Protein AF-A0A7Y8SSQ6-F1 (afdb_monomer)

Radius of gyration: 22.51 Å; Cα contacts (8 Å, |Δi|>4): 455; chains: 1; bounding box: 57×56×64 Å

Secondary structure (DSSP, 8-state):
---EEEE--GGGIIIIIHHHHHHHHHTT--EE-S-SSSSSS-----HHHHHHHT-B-PPTTS-HHHHHHHHHHH-SEEEEEE-GGGGGSHHHHHHHHHHHHHTT-EEEEE-SS--HHHHTT--BTTB-GGGG-PPBP-HHHHHHHHHHHHHH---GGGS-HHHHHHHHHHHHHHHHHHHHHHSPPPPPHHHHHHHHHHHHTSPP-PPPPGGGS-HHHHHHHHHHH-SHHHHHHHHHHHHHHHHHH-TTT--GGGG---TTTSPPTTSS-HHHHHHHHHHHHHTT-HHHHHHHHHSHHHHHHHHHHHHHHHHHHHHHHHHHHHHT-

pLDDT: mean 82.48, std 13.05, range [43.66, 98.44]

Structure (mmCIF, N/CA/C/O backbone):
data_AF-A0A7Y8SSQ6-F1
#
_entry.id   AF-A0A7Y8SSQ6-F1
#
loop_
_atom_site.group_PDB
_atom_site.id
_atom_site.type_symbol
_atom_site.label_atom_id
_atom_site.label_alt_id
_atom_site.label_comp_id
_atom_site.label_asym_id
_atom_site.label_entity_id
_atom_site.label_seq_id
_atom_site.pdbx_PDB_ins_code
_atom_site.Cartn_x
_atom_site.Cartn_y
_atom_si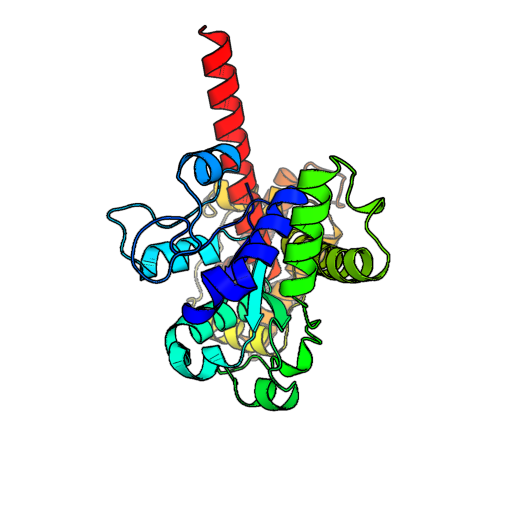te.Cartn_z
_atom_site.occupancy
_atom_site.B_iso_or_equiv
_atom_site.auth_seq_id
_atom_site.auth_comp_id
_atom_site.auth_asym_id
_atom_site.auth_atom_id
_atom_site.pdbx_PDB_model_num
ATOM 1 N N . MET A 1 1 ? 3.205 12.255 2.271 1.00 59.00 1 MET A N 1
ATOM 2 C CA . MET A 1 1 ? 3.332 11.129 3.229 1.00 59.00 1 MET A CA 1
ATOM 3 C C . MET A 1 1 ? 2.632 9.913 2.639 1.00 59.00 1 MET A C 1
ATOM 5 O O . MET A 1 1 ? 1.728 10.094 1.838 1.00 59.00 1 MET A O 1
ATOM 9 N N . SER A 1 2 ? 3.071 8.696 2.965 1.00 81.56 2 SER A N 1
ATOM 10 C CA . SER A 1 2 ? 2.429 7.458 2.494 1.00 81.56 2 SER A CA 1
ATOM 11 C C . SER A 1 2 ? 1.336 7.041 3.480 1.00 81.56 2 SER A C 1
ATOM 13 O O . SER A 1 2 ? 1.632 6.929 4.663 1.00 81.56 2 SER A O 1
ATOM 15 N N . PHE A 1 3 ? 0.125 6.754 3.002 1.00 93.06 3 PHE A N 1
ATOM 16 C CA . PHE A 1 3 ? -1.012 6.305 3.822 1.00 93.06 3 PHE A CA 1
ATOM 17 C C . PHE A 1 3 ? -1.419 4.849 3.521 1.00 93.06 3 PHE A C 1
ATOM 19 O O . PHE A 1 3 ? -0.964 4.253 2.534 1.00 93.06 3 PHE A O 1
ATOM 26 N N . ILE A 1 4 ? -2.238 4.248 4.397 1.00 96.12 4 ILE A N 1
ATOM 27 C CA . ILE A 1 4 ? -2.996 3.010 4.129 1.00 96.12 4 ILE A CA 1
ATOM 28 C C . ILE A 1 4 ? -4.358 3.398 3.556 1.00 96.12 4 ILE A C 1
ATOM 30 O O . ILE A 1 4 ? -5.143 4.064 4.224 1.00 96.12 4 ILE A O 1
ATOM 34 N N . PHE A 1 5 ? -4.661 2.963 2.336 1.00 96.62 5 PHE A N 1
ATOM 35 C CA . PHE A 1 5 ? -6.025 3.035 1.810 1.00 96.62 5 PHE A CA 1
ATOM 36 C C . PHE A 1 5 ? -6.828 1.860 2.365 1.00 96.62 5 PHE A C 1
ATOM 38 O O . PHE A 1 5 ? -6.439 0.712 2.148 1.00 96.62 5 PHE A O 1
ATOM 45 N N . VAL A 1 6 ? -7.931 2.114 3.067 1.00 96.94 6 VAL A N 1
ATOM 46 C CA . VAL A 1 6 ? -8.775 1.040 3.615 1.00 96.94 6 VAL A CA 1
ATOM 47 C C . VAL A 1 6 ? -9.935 0.779 2.657 1.00 96.94 6 VAL A C 1
ATOM 49 O O . VAL A 1 6 ? -10.835 1.604 2.529 1.00 96.94 6 VAL A O 1
ATOM 52 N N . SER A 1 7 ? -9.902 -0.368 1.977 1.00 95.25 7 SER A N 1
ATOM 53 C CA . SER A 1 7 ? -10.925 -0.811 1.021 1.00 95.25 7 SER A CA 1
ATOM 54 C C . SER A 1 7 ? -11.873 -1.802 1.695 1.00 95.25 7 SER A C 1
ATOM 56 O O . SER A 1 7 ? -11.425 -2.784 2.289 1.00 95.25 7 SER A O 1
ATOM 58 N N . HIS A 1 8 ? -13.181 -1.551 1.642 1.00 94.62 8 HIS A N 1
ATOM 59 C CA . HIS A 1 8 ? -14.196 -2.321 2.370 1.00 94.62 8 HIS A CA 1
ATOM 60 C C . HIS A 1 8 ? -15.590 -2.157 1.719 1.00 94.62 8 HIS A C 1
ATOM 62 O O . HIS A 1 8 ? -15.793 -1.231 0.935 1.00 94.62 8 HIS A O 1
ATOM 68 N N . ALA A 1 9 ? -16.575 -2.993 2.079 1.00 93.38 9 ALA A N 1
ATOM 69 C CA . ALA A 1 9 ? -17.979 -2.764 1.698 1.00 93.38 9 ALA A CA 1
ATOM 70 C C . ALA A 1 9 ? -18.601 -1.611 2.501 1.00 93.38 9 ALA A C 1
ATOM 72 O O . ALA A 1 9 ? -18.285 -1.410 3.678 1.00 93.38 9 ALA A O 1
ATOM 73 N N . SER A 1 10 ? -19.522 -0.860 1.898 1.00 92.94 10 SER A N 1
ATOM 74 C CA . SER A 1 10 ? -20.133 0.312 2.541 1.00 92.94 10 SER A CA 1
ATOM 75 C C . SER A 1 10 ? -20.926 -0.041 3.803 1.00 92.94 10 SER A C 1
ATOM 77 O O . SER A 1 10 ? -20.907 0.732 4.764 1.00 92.94 10 SER A O 1
ATOM 79 N N . GLU A 1 11 ? -21.573 -1.213 3.830 1.00 93.88 11 GLU A N 1
ATOM 80 C CA . GLU A 1 11 ? -22.323 -1.727 4.991 1.00 93.88 11 GLU A CA 1
ATOM 81 C C . GLU A 1 11 ? -21.426 -1.942 6.231 1.00 93.88 11 GLU A C 1
ATOM 83 O O . GLU A 1 11 ? -21.900 -1.842 7.364 1.00 93.88 11 GLU A O 1
ATOM 88 N N . ASP A 1 12 ? -20.121 -2.167 6.046 1.00 95.50 12 ASP A N 1
ATOM 89 C CA . ASP A 1 12 ? -19.203 -2.492 7.142 1.00 95.50 12 ASP A CA 1
ATOM 90 C C . ASP A 1 12 ? -18.601 -1.269 7.844 1.00 95.50 12 ASP A C 1
ATOM 92 O O . ASP A 1 12 ? -18.027 -1.414 8.929 1.00 95.50 12 ASP A O 1
ATOM 96 N N . LYS A 1 13 ? -18.732 -0.065 7.264 1.00 95.25 13 LYS A N 1
ATOM 97 C CA . LYS A 1 13 ? -18.033 1.155 7.713 1.00 95.25 13 LYS A CA 1
ATOM 98 C C . LYS A 1 13 ? -18.162 1.402 9.211 1.00 95.25 13 LYS A C 1
ATOM 100 O O . LYS A 1 13 ? -17.162 1.415 9.921 1.00 95.25 13 LYS A O 1
ATOM 105 N N . ARG A 1 14 ? -19.391 1.585 9.708 1.00 94.31 14 ARG A N 1
ATOM 106 C CA . ARG A 1 14 ? -19.636 1.904 11.129 1.00 94.31 14 ARG A CA 1
ATOM 107 C C . ARG A 1 14 ? -19.493 0.698 12.039 1.00 94.31 14 ARG A C 1
ATOM 109 O O . ARG A 1 14 ? -19.027 0.840 13.164 1.00 94.31 14 ARG A O 1
ATOM 116 N N . LEU A 1 15 ? -19.951 -0.456 11.565 1.00 92.75 15 LEU A N 1
ATOM 117 C CA . LEU A 1 15 ? -20.160 -1.632 12.404 1.00 92.75 15 LEU A CA 1
ATOM 118 C C . LEU A 1 15 ? -18.862 -2.388 12.674 1.00 92.75 15 LEU A C 1
ATOM 120 O O . LEU A 1 15 ? -18.680 -2.907 13.770 1.00 92.75 15 LEU A O 1
ATOM 124 N N . ARG A 1 16 ? -17.971 -2.456 11.682 1.00 94.00 16 ARG A N 1
ATOM 125 C CA . ARG A 1 16 ? -16.786 -3.318 11.725 1.00 94.00 16 ARG A CA 1
ATOM 126 C C . ARG A 1 16 ? -15.516 -2.521 11.452 1.00 94.00 16 ARG A C 1
ATOM 128 O O . ARG A 1 16 ? -14.640 -2.427 12.309 1.00 94.00 16 ARG A O 1
ATOM 135 N N . VAL A 1 17 ? -15.450 -1.855 10.299 1.00 97.25 17 VAL A N 1
ATOM 136 C CA . VAL A 1 17 ? -14.211 -1.231 9.800 1.00 97.25 17 VAL A CA 1
ATOM 137 C C . VAL A 1 17 ? -13.784 -0.038 10.655 1.00 97.25 17 VAL A C 1
ATOM 139 O O . VAL A 1 17 ? -12.591 0.192 10.815 1.00 97.25 17 VAL A O 1
ATOM 142 N N . ARG A 1 18 ? -14.722 0.702 11.263 1.00 97.69 18 ARG A N 1
ATOM 143 C CA . ARG A 1 18 ? -14.398 1.857 12.115 1.00 97.69 18 ARG A CA 1
ATOM 144 C C . ARG A 1 18 ? -13.417 1.513 13.234 1.00 97.69 18 ARG A C 1
ATOM 146 O O . ARG A 1 18 ? -12.462 2.255 13.421 1.00 97.69 18 ARG A O 1
ATOM 153 N N . ALA A 1 19 ? -13.641 0.409 13.952 1.00 97.88 19 ALA A N 1
ATOM 154 C CA . ALA A 1 19 ? -12.751 0.009 15.042 1.00 97.88 19 ALA A CA 1
ATOM 155 C C . ALA A 1 19 ? -11.342 -0.293 14.512 1.00 97.88 19 ALA A C 1
ATOM 157 O O . ALA A 1 19 ? -10.362 0.176 15.072 1.00 97.88 19 ALA A O 1
ATOM 158 N N . LEU A 1 20 ? -11.246 -0.985 13.374 1.00 98.25 20 LEU A N 1
ATOM 159 C CA . LEU A 1 20 ? -9.971 -1.248 12.711 1.00 98.25 20 LEU A CA 1
ATOM 160 C C . LEU A 1 20 ? -9.253 0.050 12.301 1.00 98.25 20 LEU A C 1
ATOM 162 O O . LEU A 1 20 ? -8.060 0.188 12.549 1.00 98.25 20 LEU A O 1
ATOM 166 N N . VAL A 1 21 ? -9.972 1.019 11.728 1.00 98.31 21 VAL A N 1
ATOM 167 C CA . VAL A 1 21 ? -9.423 2.333 11.344 1.00 98.31 21 VAL A CA 1
ATOM 168 C C . VAL A 1 21 ? -8.921 3.112 12.561 1.00 98.31 21 VAL A C 1
ATOM 170 O O . VAL A 1 21 ? -7.809 3.630 12.532 1.00 98.31 21 VAL A O 1
ATOM 173 N N . GLU A 1 22 ? -9.700 3.169 13.640 1.00 98.38 22 GLU A N 1
ATOM 174 C CA . GLU A 1 22 ? -9.294 3.825 14.890 1.00 98.38 22 GLU A CA 1
ATOM 175 C C . GLU A 1 22 ? -8.062 3.144 15.505 1.00 98.38 22 GLU A C 1
ATOM 177 O O . GLU A 1 22 ? -7.168 3.831 15.995 1.00 98.38 22 GLU A O 1
ATOM 182 N N . THR A 1 23 ? -7.960 1.812 15.426 1.00 98.44 23 THR A N 1
ATOM 183 C CA . THR A 1 23 ? -6.762 1.073 15.852 1.00 98.44 23 THR A CA 1
ATOM 184 C C . THR A 1 23 ? -5.540 1.416 14.994 1.00 98.44 23 THR A C 1
ATOM 186 O O . THR A 1 23 ? -4.476 1.656 15.557 1.00 98.44 23 THR A O 1
ATOM 189 N N . LEU A 1 24 ? -5.672 1.502 13.662 1.00 98.19 24 LEU A N 1
ATOM 190 C CA . LEU A 1 24 ? -4.577 1.935 12.776 1.00 98.19 24 LEU A CA 1
ATOM 191 C C . LEU A 1 24 ? -4.079 3.341 13.153 1.00 98.19 24 LEU A C 1
ATOM 193 O O . LEU A 1 24 ? -2.879 3.549 13.325 1.00 98.19 24 LEU A O 1
ATOM 197 N N . ILE A 1 25 ? -5.003 4.285 13.352 1.00 97.69 25 ILE A N 1
ATOM 198 C CA . ILE A 1 25 ? -4.689 5.659 13.773 1.00 97.69 25 ILE A CA 1
ATOM 199 C C . ILE A 1 25 ? -4.008 5.668 15.150 1.00 97.69 25 ILE A C 1
ATOM 201 O O . ILE A 1 25 ? -3.039 6.396 15.358 1.00 97.69 25 ILE A O 1
ATOM 205 N N . ALA A 1 26 ? -4.474 4.841 16.091 1.00 97.06 26 ALA A N 1
ATOM 206 C CA . ALA A 1 26 ? -3.893 4.733 17.429 1.00 97.06 26 ALA A CA 1
ATOM 207 C C . ALA A 1 26 ? -2.467 4.148 17.437 1.00 97.06 26 ALA A C 1
ATOM 209 O O . ALA A 1 26 ? -1.730 4.382 18.396 1.00 97.06 26 ALA A O 1
ATOM 210 N N . GLU A 1 27 ? -2.082 3.412 16.391 1.00 97.38 27 GLU A N 1
ATOM 211 C CA . GLU A 1 27 ? -0.710 2.945 16.133 1.00 97.38 27 GLU A CA 1
ATOM 212 C C . GLU A 1 27 ? 0.117 3.955 15.307 1.00 97.38 27 GLU A C 1
ATOM 214 O O . GLU A 1 27 ? 1.270 3.691 14.973 1.00 97.38 27 GLU A O 1
ATOM 219 N N . GLY A 1 28 ? -0.441 5.132 15.004 1.00 96.00 28 GLY A N 1
ATOM 220 C CA . GLY A 1 28 ? 0.247 6.217 14.301 1.00 96.00 28 GLY A CA 1
ATOM 221 C C . GLY A 1 28 ? 0.222 6.108 12.776 1.00 96.00 28 GLY A C 1
ATOM 222 O O . GLY A 1 28 ? 0.978 6.810 12.105 1.00 96.00 28 GLY A O 1
ATOM 223 N N . GLU A 1 29 ? -0.624 5.247 12.207 1.00 96.50 29 GLU A N 1
ATOM 224 C CA . GLU A 1 29 ? -0.755 5.134 10.756 1.00 96.50 29 GLU A CA 1
ATOM 225 C C . GLU A 1 29 ? -1.653 6.230 10.173 1.00 96.50 29 GLU A C 1
ATOM 227 O O . GLU A 1 29 ? -2.757 6.491 10.651 1.00 96.50 29 GLU A O 1
ATOM 232 N N . HIS A 1 30 ? -1.198 6.824 9.069 1.00 95.31 30 HIS A N 1
ATOM 233 C CA . HIS A 1 30 ? -2.025 7.696 8.239 1.00 95.31 30 HIS A CA 1
ATOM 234 C C . HIS A 1 30 ? -2.951 6.845 7.372 1.00 95.31 30 HIS A C 1
ATOM 236 O O . HIS A 1 30 ? -2.498 5.921 6.684 1.00 95.31 30 HIS A O 1
ATOM 242 N N . VAL A 1 31 ? -4.238 7.177 7.365 1.00 96.75 31 VAL A N 1
ATOM 243 C CA . VAL A 1 31 ? -5.270 6.403 6.670 1.00 96.75 31 VAL A CA 1
ATOM 244 C C . VAL A 1 31 ? -6.028 7.259 5.665 1.00 96.75 31 VAL A C 1
ATOM 246 O O . VAL A 1 31 ? -6.278 8.441 5.895 1.00 96.75 31 VAL A O 1
ATOM 249 N N . TRP A 1 32 ? -6.424 6.625 4.564 1.00 96.56 32 TRP A N 1
ATOM 250 C CA . TRP A 1 32 ? -7.372 7.169 3.599 1.00 96.56 32 TRP A CA 1
ATOM 251 C C . TRP A 1 32 ? -8.631 6.306 3.600 1.00 96.56 32 TRP A C 1
ATOM 253 O O . TRP A 1 32 ? -8.531 5.085 3.426 1.00 96.56 32 TRP A O 1
ATOM 263 N N . ILE A 1 33 ? -9.802 6.927 3.781 1.00 95.94 33 ILE A N 1
ATOM 264 C CA . ILE A 1 33 ? -11.100 6.232 3.824 1.00 95.94 33 ILE A CA 1
ATOM 265 C C . ILE A 1 33 ? -12.200 6.979 3.054 1.00 95.94 33 ILE A C 1
ATOM 267 O O . ILE A 1 33 ? -12.247 8.210 3.019 1.00 95.94 33 ILE A O 1
ATOM 271 N N . ASP A 1 34 ? -13.143 6.228 2.479 1.00 92.50 34 ASP A N 1
ATOM 272 C CA . ASP A 1 34 ? -14.316 6.792 1.802 1.00 92.50 34 ASP A CA 1
ATOM 273 C C . ASP A 1 34 ? -15.375 7.272 2.812 1.00 92.50 34 ASP A C 1
ATOM 275 O O . ASP A 1 34 ? -15.944 6.482 3.572 1.00 92.50 34 ASP A O 1
ATOM 279 N N . ARG A 1 35 ? -15.710 8.569 2.761 1.00 92.38 35 ARG A N 1
ATOM 280 C CA . ARG A 1 35 ? -16.724 9.236 3.607 1.00 92.38 35 ARG A CA 1
ATOM 281 C C . ARG A 1 35 ? -16.466 9.056 5.115 1.00 92.38 35 ARG A C 1
ATOM 283 O O . ARG A 1 35 ? -17.197 8.317 5.783 1.00 92.38 35 ARG A O 1
ATOM 290 N N . PRO A 1 36 ? -15.472 9.753 5.690 1.00 95.25 36 PRO A N 1
ATOM 291 C CA . PRO A 1 36 ? -15.161 9.629 7.113 1.00 95.25 36 PRO A CA 1
ATOM 292 C C . PRO A 1 36 ? -16.303 10.120 8.027 1.00 95.25 36 PRO A C 1
ATOM 294 O O . PRO A 1 36 ? -16.617 9.460 9.015 1.00 95.25 36 PRO A O 1
ATOM 297 N N . GLY A 1 37 ? -16.981 11.223 7.686 1.00 93.25 37 GLY A N 1
ATOM 298 C CA . GLY A 1 37 ? -17.979 11.840 8.580 1.00 93.25 37 GLY A CA 1
ATOM 299 C C . GLY A 1 37 ? -19.335 12.210 7.976 1.00 93.25 37 GLY A C 1
ATOM 300 O O . GLY A 1 37 ? -20.326 12.272 8.702 1.00 93.25 37 GLY A O 1
ATOM 301 N N . ALA A 1 38 ? -19.421 12.424 6.660 1.00 88.75 38 ALA A N 1
ATOM 302 C CA . ALA A 1 38 ? -20.607 12.986 6.005 1.00 88.75 38 ALA A CA 1
ATOM 303 C C . ALA A 1 38 ? -21.214 12.059 4.936 1.00 88.75 38 ALA A C 1
ATOM 305 O O . ALA A 1 38 ? -20.527 11.212 4.365 1.00 88.75 38 ALA A O 1
ATOM 306 N N . GLY A 1 39 ? -22.507 12.255 4.649 1.00 87.75 39 GLY A N 1
ATOM 307 C CA . GLY A 1 39 ? -23.286 11.478 3.675 1.00 87.75 39 GLY A CA 1
ATOM 308 C C . GLY A 1 39 ? -23.796 10.137 4.210 1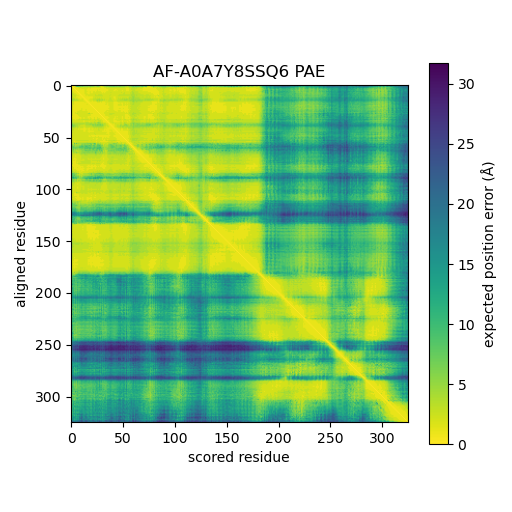.00 87.75 39 GLY A C 1
ATOM 309 O O . GLY A 1 39 ? -23.496 9.755 5.340 1.00 87.75 39 GLY A O 1
ATOM 310 N N . ASP A 1 40 ? -24.568 9.416 3.400 1.00 88.62 40 ASP A N 1
ATOM 311 C CA . ASP A 1 40 ? -25.072 8.089 3.767 1.00 88.62 40 ASP A CA 1
ATOM 312 C C . ASP A 1 40 ? -23.938 7.062 3.826 1.00 88.62 40 ASP A C 1
ATOM 314 O O . ASP A 1 40 ? -22.983 7.136 3.040 1.00 88.62 40 ASP A O 1
ATOM 318 N N . ASN A 1 41 ? -24.064 6.092 4.741 1.00 89.12 41 ASN A N 1
ATOM 319 C CA . ASN A 1 41 ? -23.073 5.040 4.988 1.00 89.12 41 ASN A CA 1
ATOM 320 C C . ASN A 1 41 ? -21.656 5.626 5.135 1.00 89.12 41 ASN A C 1
ATOM 322 O O . ASN A 1 41 ? -20.781 5.415 4.297 1.00 89.12 41 ASN A O 1
ATOM 326 N N . ASN A 1 42 ? -21.448 6.423 6.184 1.00 94.56 42 ASN A N 1
ATOM 327 C CA . ASN A 1 42 ? -20.157 7.017 6.550 1.00 94.56 42 ASN A CA 1
ATOM 328 C C . ASN A 1 42 ? -19.597 6.369 7.827 1.00 94.56 42 ASN A C 1
ATOM 330 O O . ASN A 1 42 ? -20.334 5.675 8.524 1.00 94.56 42 ASN A O 1
ATOM 334 N N . PHE A 1 43 ? -18.334 6.614 8.179 1.00 96.19 43 PHE A N 1
ATOM 335 C CA . PHE A 1 43 ? -17.736 6.069 9.411 1.00 96.19 43 PHE A CA 1
ATOM 336 C C . PHE A 1 43 ? -18.246 6.728 10.704 1.00 96.19 43 PHE A C 1
ATOM 338 O O . PHE A 1 43 ? -18.218 6.118 11.776 1.00 96.19 43 PHE A O 1
ATOM 345 N N . GLY A 1 44 ? -18.766 7.949 10.612 1.00 96.31 44 GLY A N 1
ATOM 346 C CA . GLY A 1 44 ? -19.280 8.712 11.745 1.00 96.31 44 GLY A CA 1
ATOM 347 C C . GLY A 1 44 ? -18.173 9.354 12.577 1.00 96.31 44 GLY A C 1
ATOM 348 O O . GLY A 1 44 ? -18.353 9.511 13.785 1.00 96.31 44 GLY A O 1
ATOM 349 N N . PHE A 1 45 ? -17.029 9.656 11.961 1.00 97.06 45 PHE A N 1
ATOM 350 C CA . PHE A 1 45 ? -16.032 10.548 12.541 1.00 97.06 45 PHE A CA 1
ATOM 351 C C . PHE A 1 45 ? -16.527 11.988 12.429 1.00 97.06 45 PHE A C 1
ATOM 353 O O . PHE A 1 45 ? -17.017 12.394 11.375 1.00 97.06 45 PHE A O 1
ATOM 360 N N . ASP A 1 46 ? -16.425 12.757 13.507 1.00 96.94 46 ASP A N 1
ATOM 361 C CA . ASP A 1 46 ? -16.656 14.196 13.424 1.00 96.94 46 ASP A CA 1
ATOM 362 C C . ASP A 1 46 ? -15.457 14.907 12.768 1.00 96.94 46 ASP A C 1
ATOM 364 O O . ASP A 1 46 ? -14.373 14.337 12.615 1.00 96.94 46 ASP A O 1
ATOM 368 N N . GLN A 1 47 ? -15.663 16.157 12.342 1.00 95.38 47 GLN A N 1
ATOM 369 C CA . GLN A 1 47 ? -14.626 16.921 11.647 1.00 95.38 47 GLN A CA 1
ATOM 370 C C . GLN A 1 47 ? -13.395 17.163 12.530 1.00 95.38 47 GLN A C 1
ATOM 372 O O . GLN A 1 47 ? -12.276 17.118 12.032 1.00 95.38 47 GLN A O 1
ATOM 377 N N . ALA A 1 48 ? -13.584 17.359 13.839 1.00 96.69 48 ALA A N 1
ATOM 378 C CA . ALA A 1 48 ? -12.476 17.589 14.759 1.00 96.69 48 ALA A CA 1
ATOM 379 C C . ALA A 1 48 ? -11.561 16.359 14.848 1.00 96.69 48 ALA A C 1
ATOM 381 O O . ALA A 1 48 ? -10.342 16.505 14.848 1.00 96.69 48 ALA A O 1
ATOM 382 N N . TYR A 1 49 ? -12.134 15.155 14.862 1.00 96.56 49 TYR A N 1
ATOM 383 C CA . TYR A 1 49 ? -11.390 13.900 14.828 1.00 96.56 49 TYR A CA 1
ATOM 384 C C . TYR A 1 49 ? -10.656 13.707 13.495 1.00 96.56 49 TYR A C 1
ATOM 386 O O . TYR A 1 49 ? -9.481 13.341 13.485 1.00 96.56 49 TYR A O 1
ATOM 394 N N . ILE A 1 50 ? -11.329 13.990 12.373 1.00 95.88 50 ILE A N 1
ATOM 395 C CA . ILE A 1 50 ? -10.737 13.925 11.026 1.00 95.88 50 ILE A CA 1
ATOM 396 C C . ILE A 1 50 ? -9.510 14.837 10.934 1.00 95.88 50 ILE A C 1
ATOM 398 O O . ILE A 1 50 ? -8.452 14.385 10.495 1.00 95.88 50 ILE A O 1
ATOM 402 N N . ASP A 1 51 ? -9.636 16.084 11.390 1.00 93.62 51 ASP A N 1
ATOM 403 C CA . ASP A 1 51 ? -8.567 17.082 11.339 1.00 93.62 51 ASP A CA 1
ATOM 404 C C . ASP A 1 51 ? -7.423 16.736 12.303 1.00 93.62 51 ASP A C 1
ATOM 406 O O . ASP A 1 51 ? -6.253 16.817 11.929 1.00 93.62 51 ASP A O 1
ATOM 410 N N . ALA A 1 52 ? -7.744 16.303 13.530 1.00 94.19 52 ALA A N 1
ATOM 411 C CA . ALA A 1 52 ? -6.753 15.958 14.551 1.00 94.19 52 ALA A CA 1
ATOM 412 C C . ALA A 1 52 ? -5.855 14.783 14.141 1.00 94.19 52 ALA A C 1
ATOM 414 O O . ALA A 1 52 ? -4.681 14.743 14.511 1.00 94.19 52 ALA A O 1
ATOM 415 N N . HIS A 1 53 ? -6.400 13.836 13.376 1.00 94.44 53 HIS A N 1
ATOM 416 C CA . HIS A 1 53 ? -5.686 12.641 12.933 1.00 94.44 53 HIS A CA 1
ATOM 417 C C . HIS A 1 53 ? -5.258 12.685 11.462 1.00 94.44 53 HIS A C 1
ATOM 419 O O . HIS A 1 53 ? -4.642 11.734 10.985 1.00 94.44 53 HIS A O 1
ATOM 425 N N . GLY A 1 54 ? -5.552 13.775 10.743 1.00 91.81 54 GLY A N 1
ATOM 426 C CA . GLY A 1 54 ? -5.194 13.928 9.333 1.00 91.81 54 GLY A CA 1
ATOM 427 C C . GLY A 1 54 ? -5.747 12.802 8.457 1.00 91.81 54 GLY A C 1
ATOM 428 O O . GLY A 1 54 ? -5.000 12.216 7.675 1.00 91.81 54 GLY A O 1
ATOM 429 N N . ILE A 1 55 ? -7.028 12.457 8.630 1.00 94.75 55 ILE A N 1
ATOM 430 C CA . ILE A 1 55 ? -7.683 11.402 7.844 1.00 94.75 55 ILE A CA 1
ATOM 431 C C . ILE A 1 55 ? -7.941 11.917 6.424 1.00 94.75 55 ILE A C 1
ATOM 433 O O . ILE A 1 55 ? -8.825 12.754 6.197 1.00 94.75 55 ILE A O 1
ATOM 437 N N . ASP A 1 56 ? -7.208 11.378 5.451 1.00 91.19 56 ASP A N 1
ATOM 438 C CA . ASP A 1 56 ? -7.401 11.728 4.048 1.00 91.19 56 ASP A CA 1
ATOM 439 C C . ASP A 1 56 ? -8.703 11.116 3.506 1.00 91.19 56 ASP A C 1
ATOM 441 O O . ASP A 1 56 ? -9.112 10.006 3.863 1.00 91.19 56 ASP A O 1
ATOM 445 N N . HIS A 1 57 ? -9.379 11.855 2.628 1.00 88.88 57 HIS A N 1
ATOM 446 C CA . HIS A 1 57 ? -10.657 11.442 2.057 1.00 88.88 57 HIS A CA 1
ATOM 447 C C . HIS A 1 57 ? -10.968 12.184 0.750 1.00 88.88 57 HIS A C 1
ATOM 449 O O . HIS A 1 57 ? -10.175 12.971 0.230 1.00 88.88 57 HIS A O 1
ATOM 455 N N . LEU A 1 58 ? -12.139 11.895 0.182 1.00 83.88 58 LEU A N 1
ATOM 456 C CA . LEU A 1 58 ? -12.663 12.571 -1.000 1.00 83.88 58 LEU A CA 1
ATOM 457 C C . LEU A 1 58 ? -12.926 14.056 -0.745 1.00 83.88 58 LEU A C 1
ATOM 459 O O . LEU A 1 58 ? -13.774 14.405 0.074 1.00 83.88 58 LEU A O 1
ATOM 463 N N . ASN A 1 59 ? -12.280 14.911 -1.535 1.00 77.94 59 ASN A N 1
ATOM 464 C CA . ASN A 1 59 ? -12.561 16.341 -1.547 1.00 77.94 59 ASN A CA 1
ATOM 465 C C . ASN A 1 59 ? -13.807 16.655 -2.384 1.00 77.94 59 ASN A C 1
ATOM 467 O O . ASN A 1 59 ? -13.994 16.128 -3.486 1.00 77.94 59 ASN A O 1
ATOM 471 N N . SER A 1 60 ? -14.632 17.574 -1.885 1.00 75.75 60 SER A N 1
ATOM 472 C CA . SER A 1 60 ? -15.782 18.117 -2.609 1.00 75.75 60 SER A CA 1
ATOM 473 C C . SER A 1 60 ? -15.372 18.638 -3.994 1.00 75.75 60 SER A C 1
ATOM 475 O O . SER A 1 60 ? -14.428 19.414 -4.119 1.00 75.75 60 SER A O 1
ATOM 477 N N . GLY A 1 61 ? -16.100 18.231 -5.039 1.00 77.06 61 GLY A N 1
ATOM 478 C CA . GLY A 1 61 ? -15.903 18.718 -6.412 1.00 77.06 61 GLY A CA 1
ATOM 479 C C . GLY A 1 61 ? -15.032 17.842 -7.321 1.00 77.06 61 GLY A C 1
ATOM 480 O O . GLY A 1 61 ? -14.940 18.133 -8.511 1.00 77.06 61 GLY A O 1
ATOM 481 N N . GLN A 1 62 ? -14.439 16.755 -6.818 1.00 77.88 62 GLN A N 1
ATOM 482 C CA . GLN A 1 62 ? -13.797 15.743 -7.664 1.00 77.88 62 GLN A CA 1
ATOM 483 C C . GLN A 1 62 ? -14.755 14.593 -7.988 1.00 77.88 62 GLN A C 1
ATOM 485 O O . GLN A 1 62 ? -15.631 14.250 -7.192 1.00 77.88 62 GLN A O 1
ATOM 490 N N . SER A 1 63 ? -14.592 13.972 -9.164 1.00 83.44 63 SER A N 1
ATOM 491 C CA . SER A 1 63 ? -15.329 12.739 -9.445 1.00 83.44 63 SER A CA 1
ATOM 492 C C . SER A 1 63 ? -14.799 11.616 -8.557 1.00 83.44 63 SER A C 1
ATOM 494 O O . SER A 1 63 ? -13.592 11.402 -8.445 1.00 83.44 63 SER A O 1
ATOM 496 N N . TRP A 1 64 ? -15.721 10.873 -7.955 1.00 80.44 64 TRP A N 1
ATOM 497 C CA . TRP A 1 64 ? -15.415 9.787 -7.031 1.00 80.44 64 TRP A CA 1
ATOM 498 C C . TRP A 1 64 ? -14.420 8.768 -7.618 1.00 80.44 64 TRP A C 1
ATOM 500 O O . TRP A 1 64 ? -13.437 8.408 -6.975 1.00 80.44 64 TRP A O 1
ATOM 510 N N . SER A 1 65 ? -14.593 8.403 -8.893 1.00 80.69 65 SER A N 1
ATOM 511 C CA . SER A 1 65 ? -13.691 7.490 -9.604 1.00 80.69 65 SER A CA 1
ATOM 512 C C . SER A 1 65 ? -12.269 8.036 -9.765 1.00 80.69 65 SER A C 1
ATOM 514 O O . SER A 1 65 ? -11.307 7.282 -9.644 1.00 80.69 65 SER A O 1
ATOM 516 N N . GLN A 1 66 ? -12.109 9.336 -10.045 1.00 78.19 66 GLN A N 1
ATOM 517 C CA . GLN A 1 66 ? -10.780 9.942 -10.192 1.00 78.19 66 GLN A CA 1
ATOM 518 C C . GLN A 1 66 ? -10.060 10.011 -8.852 1.00 78.19 66 GLN A C 1
ATOM 520 O O . GLN A 1 66 ? -8.864 9.731 -8.785 1.00 78.19 66 GLN A O 1
ATOM 525 N N . SER A 1 67 ? -10.777 10.359 -7.789 1.00 83.62 67 SER A N 1
ATOM 526 C CA . SER A 1 67 ? -10.180 10.472 -6.468 1.00 83.62 67 SER A CA 1
ATOM 527 C C . SER A 1 67 ? -9.810 9.113 -5.880 1.00 83.62 67 SER A C 1
ATOM 529 O O . SER A 1 67 ? -8.724 9.005 -5.327 1.00 83.62 67 SER A O 1
ATOM 531 N N . ILE A 1 68 ? -10.623 8.063 -6.064 1.00 86.25 68 ILE A N 1
ATOM 532 C CA . ILE A 1 68 ? -10.244 6.697 -5.658 1.00 86.25 68 ILE A CA 1
ATOM 533 C C . ILE A 1 68 ? -9.040 6.207 -6.458 1.00 86.25 68 ILE A C 1
ATOM 535 O O . ILE A 1 68 ? -8.076 5.720 -5.874 1.00 86.25 68 ILE A O 1
ATOM 539 N N . ALA A 1 69 ? -9.037 6.383 -7.783 1.00 84.38 69 ALA A N 1
ATOM 540 C CA . ALA A 1 69 ? -7.885 6.008 -8.601 1.00 84.38 69 ALA A CA 1
ATOM 541 C C . ALA A 1 69 ? -6.617 6.762 -8.167 1.00 84.38 69 ALA A C 1
ATOM 543 O O . ALA A 1 69 ? -5.542 6.171 -8.065 1.00 84.38 69 ALA A O 1
ATOM 544 N N . SER A 1 70 ? -6.738 8.059 -7.870 1.00 82.44 70 SER A N 1
ATOM 545 C CA . SER A 1 70 ? -5.646 8.858 -7.313 1.00 82.44 70 SER A CA 1
ATOM 546 C C . SER A 1 70 ? -5.194 8.314 -5.957 1.00 82.44 70 SER A C 1
ATOM 548 O O . SER A 1 70 ? -4.004 8.079 -5.762 1.00 82.44 70 SER A O 1
ATOM 550 N N . ALA A 1 71 ? -6.122 8.041 -5.042 1.00 88.25 71 ALA A N 1
ATOM 551 C CA . ALA A 1 71 ? -5.811 7.541 -3.713 1.00 88.25 71 ALA A CA 1
ATOM 552 C C . ALA A 1 71 ? -5.109 6.178 -3.775 1.00 88.25 71 ALA A C 1
ATOM 554 O O . ALA A 1 71 ? -4.061 6.012 -3.166 1.00 88.25 71 ALA A O 1
ATOM 555 N N . LEU A 1 72 ? -5.584 5.238 -4.595 1.00 87.31 72 LEU A N 1
ATOM 556 C CA . LEU A 1 72 ? -4.930 3.943 -4.817 1.00 87.31 72 LEU A CA 1
ATOM 557 C C . LEU A 1 72 ? -3.518 4.082 -5.422 1.00 87.31 72 LEU A C 1
ATOM 559 O O . LEU A 1 72 ? -2.592 3.346 -5.055 1.00 87.31 72 LEU A O 1
ATOM 563 N N . ASN A 1 73 ? -3.323 5.036 -6.338 1.00 81.25 73 ASN A N 1
ATOM 564 C CA . ASN A 1 73 ? -2.012 5.320 -6.925 1.00 81.25 73 ASN A CA 1
ATOM 565 C C . ASN A 1 73 ? -1.012 5.841 -5.882 1.00 81.25 73 ASN A C 1
ATOM 567 O O . ASN A 1 73 ? 0.137 5.394 -5.889 1.00 81.25 73 ASN A O 1
ATOM 571 N N . HIS A 1 74 ? -1.448 6.711 -4.969 1.00 83.00 74 HIS A N 1
ATOM 572 C CA . HIS A 1 74 ? -0.589 7.326 -3.948 1.00 83.00 74 HIS A CA 1
ATOM 573 C C . HIS A 1 74 ? -0.496 6.520 -2.645 1.00 83.00 74 HIS A C 1
ATOM 575 O O . HIS A 1 74 ? 0.468 6.680 -1.897 1.00 83.00 74 HIS A O 1
ATOM 581 N N . ALA A 1 75 ? -1.445 5.617 -2.390 1.00 90.06 75 ALA A N 1
ATOM 582 C CA . ALA A 1 75 ? -1.429 4.739 -1.231 1.00 90.06 75 ALA A CA 1
ATOM 583 C C . ALA A 1 75 ? -0.150 3.906 -1.227 1.00 90.06 75 ALA A C 1
ATOM 585 O O . ALA A 1 75 ? 0.218 3.303 -2.239 1.00 90.06 75 ALA A O 1
ATOM 586 N N . GLY A 1 76 ? 0.520 3.833 -0.084 1.00 87.12 76 GLY A N 1
ATOM 587 C CA . GLY A 1 76 ? 1.682 2.965 0.054 1.00 87.12 76 GLY A CA 1
ATOM 588 C C . GLY A 1 76 ? 1.298 1.498 0.247 1.00 87.12 76 GLY A C 1
ATOM 589 O O . GLY A 1 76 ? 2.035 0.599 -0.150 1.00 87.12 76 GLY A O 1
ATOM 590 N N . ALA A 1 77 ? 0.121 1.269 0.824 1.00 93.75 77 ALA A N 1
ATOM 591 C CA . ALA A 1 77 ? -0.514 -0.031 0.958 1.00 93.75 77 ALA A CA 1
ATOM 592 C C . ALA A 1 77 ? -2.037 0.135 0.870 1.00 93.75 77 ALA A C 1
ATOM 594 O O . ALA A 1 77 ? -2.570 1.211 1.149 1.00 93.75 77 ALA A O 1
ATOM 595 N N . VAL A 1 78 ? -2.726 -0.936 0.496 1.00 94.75 78 VAL A N 1
ATOM 596 C CA . VAL A 1 78 ? -4.186 -1.016 0.463 1.00 94.75 78 VAL A CA 1
ATOM 597 C C . VAL A 1 78 ? -4.596 -2.156 1.382 1.00 94.75 78 VAL A C 1
ATOM 599 O O . VAL A 1 78 ? -4.232 -3.300 1.119 1.00 94.75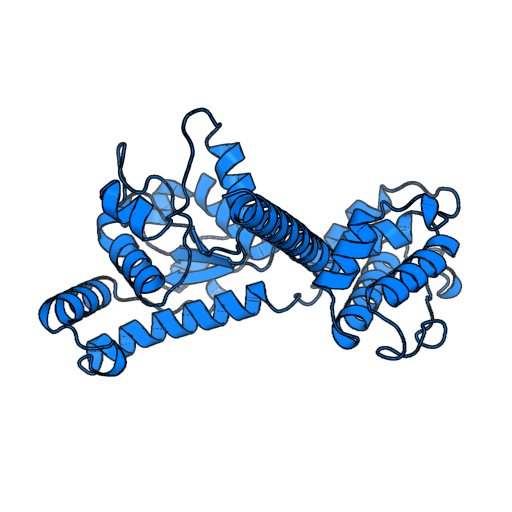 78 VAL A O 1
ATOM 602 N N . LEU A 1 79 ? -5.332 -1.851 2.446 1.00 96.44 79 LEU A N 1
ATOM 603 C CA . LEU A 1 79 ? -5.906 -2.846 3.343 1.00 96.44 79 LEU A CA 1
ATOM 604 C C . LEU A 1 79 ? -7.295 -3.237 2.831 1.00 96.44 79 LEU A C 1
ATOM 606 O O . LEU A 1 79 ? -8.249 -2.476 2.977 1.00 96.44 79 LEU A O 1
ATOM 610 N N . GLY A 1 80 ? -7.398 -4.409 2.208 1.00 95.06 80 GLY A N 1
ATOM 611 C CA . GLY A 1 80 ? -8.664 -5.003 1.792 1.00 95.06 80 GLY A CA 1
ATOM 612 C C . GLY A 1 80 ? -9.334 -5.719 2.961 1.00 95.06 80 GLY A C 1
ATOM 613 O O . GLY A 1 80 ? -8.823 -6.735 3.431 1.00 95.06 80 GLY A O 1
ATOM 614 N N . CYS A 1 81 ? -10.473 -5.197 3.408 1.00 95.38 81 CYS A N 1
ATOM 615 C CA . CYS A 1 81 ? -11.295 -5.775 4.465 1.00 95.38 81 CYS A CA 1
ATOM 616 C C . CYS A 1 81 ? -12.383 -6.657 3.842 1.00 95.38 81 CYS A C 1
ATOM 618 O O . CYS A 1 81 ? -13.317 -6.155 3.214 1.00 95.38 81 CYS A O 1
ATOM 620 N N . PHE A 1 82 ? -12.247 -7.970 4.002 1.00 93.12 82 PHE A N 1
ATOM 621 C CA . PHE A 1 82 ? -13.138 -8.964 3.420 1.00 93.12 82 PHE A CA 1
ATOM 622 C C . PHE A 1 82 ? -14.303 -9.296 4.351 1.00 93.12 82 PHE A C 1
ATOM 624 O O . PHE A 1 82 ? -14.093 -9.588 5.528 1.00 93.12 82 PHE A O 1
ATOM 631 N N . SER A 1 83 ? -15.519 -9.274 3.809 1.00 93.19 83 SER A N 1
ATOM 632 C CA . SER A 1 83 ? -16.760 -9.590 4.517 1.00 93.19 83 SER A CA 1
ATOM 633 C C . SER A 1 83 ? -17.799 -10.242 3.598 1.00 93.19 83 SER A C 1
ATOM 635 O O . SER A 1 83 ? -17.681 -10.198 2.371 1.00 93.19 83 SER A O 1
ATOM 637 N N . GLN A 1 84 ? -18.865 -10.802 4.163 1.00 91.44 84 GLN A N 1
ATOM 638 C CA . GLN A 1 84 ? -20.034 -11.279 3.419 1.00 91.44 84 GLN A CA 1
ATOM 639 C C . GLN A 1 84 ? -20.771 -10.141 2.693 1.00 91.44 84 GLN A C 1
ATOM 641 O O . GLN A 1 84 ? -21.387 -10.370 1.648 1.00 91.44 84 GLN A O 1
ATOM 646 N N . ALA A 1 85 ? -20.694 -8.904 3.201 1.00 90.50 85 ALA A N 1
ATOM 647 C CA . ALA A 1 85 ? -21.335 -7.745 2.576 1.00 90.50 85 ALA A CA 1
ATOM 648 C C . ALA A 1 85 ? -20.751 -7.434 1.185 1.00 90.50 85 ALA A C 1
ATOM 650 O O . ALA A 1 85 ? -21.449 -6.894 0.323 1.00 90.50 85 ALA A O 1
ATOM 651 N N . LEU A 1 86 ? -19.514 -7.865 0.917 1.00 83.50 86 LEU A N 1
ATOM 652 C CA . LEU A 1 86 ? -18.871 -7.735 -0.391 1.00 83.50 86 LEU A CA 1
ATOM 653 C C . LEU A 1 86 ? -19.645 -8.387 -1.533 1.00 83.50 86 LEU A C 1
ATOM 655 O O . LEU A 1 86 ? -19.566 -7.920 -2.670 1.00 83.50 86 LEU A O 1
ATOM 659 N N . ALA A 1 87 ? -20.429 -9.433 -1.256 1.00 77.12 87 ALA A N 1
ATOM 660 C CA . ALA A 1 87 ? -21.241 -10.091 -2.273 1.00 77.12 87 ALA A CA 1
ATOM 661 C C . ALA A 1 87 ? -22.215 -9.122 -2.974 1.00 77.12 87 ALA A C 1
ATOM 663 O O . ALA A 1 87 ? -22.612 -9.384 -4.112 1.00 77.12 87 ALA A O 1
ATOM 664 N N . LYS A 1 88 ? -22.571 -8.007 -2.320 1.00 80.44 88 LYS A N 1
ATOM 665 C CA . LYS A 1 88 ? -23.513 -6.994 -2.814 1.00 80.44 88 LYS A CA 1
ATOM 666 C C . LYS A 1 88 ? -22.848 -5.840 -3.582 1.00 80.44 88 LYS A C 1
ATOM 668 O O . LYS A 1 88 ? -23.507 -5.231 -4.417 1.00 80.44 88 LYS A O 1
ATOM 673 N N . GLU A 1 89 ? -21.564 -5.553 -3.347 1.00 75.50 89 GLU A N 1
ATOM 674 C CA . GLU A 1 89 ? -20.849 -4.363 -3.869 1.00 75.50 89 GLU A CA 1
ATOM 675 C C . GLU A 1 89 ? -19.659 -4.717 -4.784 1.00 75.50 89 GLU A C 1
ATOM 677 O O . GLU A 1 89 ? -18.661 -3.999 -4.864 1.00 75.50 89 GLU A O 1
ATOM 682 N N . LYS A 1 90 ? -19.769 -5.836 -5.507 1.00 71.00 90 LYS A N 1
ATOM 683 C CA . LYS A 1 90 ? -18.655 -6.464 -6.234 1.00 71.00 90 LYS A CA 1
ATOM 684 C C . LYS A 1 90 ? -17.868 -5.518 -7.149 1.00 71.00 90 LYS A C 1
ATOM 686 O O . LYS A 1 90 ? -16.648 -5.481 -7.079 1.00 71.00 90 LYS A O 1
ATOM 691 N N . SER A 1 91 ? -18.528 -4.714 -7.984 1.00 75.38 91 SER A N 1
ATOM 692 C CA . SER A 1 91 ? -17.852 -4.080 -9.129 1.00 75.38 91 SER A CA 1
ATOM 693 C C . SER A 1 91 ? -16.824 -3.001 -8.783 1.00 75.38 91 SER A C 1
ATOM 695 O O . SER A 1 91 ? -15.856 -2.838 -9.519 1.00 75.38 91 SER A O 1
ATOM 697 N N . VAL A 1 92 ? -17.043 -2.221 -7.722 1.00 77.69 92 VAL A N 1
ATOM 698 C CA . VAL A 1 92 ? -16.114 -1.148 -7.321 1.00 77.69 92 VAL A CA 1
ATOM 699 C C . VAL A 1 92 ? -14.951 -1.759 -6.569 1.00 77.69 92 VAL A C 1
ATOM 701 O O . VAL A 1 92 ? -13.793 -1.581 -6.935 1.00 77.69 92 VAL A O 1
ATOM 704 N N . TRP A 1 93 ? -15.280 -2.506 -5.525 1.00 81.81 93 TRP A N 1
ATOM 705 C CA . TRP A 1 93 ? -14.299 -3.069 -4.623 1.00 81.81 93 TRP A CA 1
ATOM 706 C C . TRP A 1 93 ? -13.375 -4.066 -5.340 1.00 81.81 93 TRP A C 1
ATOM 708 O O . TRP A 1 93 ? -12.165 -4.047 -5.123 1.00 81.81 93 TRP A O 1
ATOM 718 N N . GLU A 1 94 ? -13.892 -4.856 -6.292 1.00 81.50 94 GLU A N 1
ATOM 719 C CA . GLU A 1 94 ? -13.059 -5.727 -7.132 1.00 81.50 94 GLU A CA 1
ATOM 720 C C . GLU A 1 94 ? -12.019 -4.933 -7.930 1.00 81.50 94 GLU A C 1
ATOM 722 O O . GLU A 1 94 ? -10.899 -5.410 -8.097 1.00 81.50 94 GLU A O 1
ATOM 727 N N . GLN A 1 95 ? -12.344 -3.723 -8.402 1.00 82.69 95 GLN A N 1
ATOM 728 C CA . GLN A 1 95 ? -11.383 -2.875 -9.113 1.00 82.69 95 GLN A CA 1
ATOM 729 C C . GLN A 1 95 ? -10.297 -2.350 -8.174 1.00 82.69 95 GLN A C 1
ATOM 731 O O . GLN A 1 95 ? -9.121 -2.374 -8.544 1.00 82.69 95 GLN A O 1
ATOM 736 N N . GLU A 1 96 ? -10.666 -1.915 -6.967 1.00 88.69 96 GLU A N 1
ATOM 737 C CA . GLU A 1 96 ? -9.718 -1.443 -5.951 1.00 88.69 96 GLU A CA 1
ATOM 738 C C . GLU A 1 96 ? -8.752 -2.555 -5.537 1.00 88.69 96 GLU A C 1
ATOM 740 O O . GLU A 1 96 ? -7.531 -2.378 -5.578 1.00 88.69 96 GLU A O 1
ATOM 745 N N . LEU A 1 97 ? -9.289 -3.733 -5.211 1.00 87.69 97 LEU A N 1
ATOM 746 C CA . LEU A 1 97 ? -8.494 -4.889 -4.815 1.00 87.69 97 LEU A CA 1
ATOM 747 C C . LEU A 1 97 ? -7.654 -5.441 -5.957 1.00 87.69 97 LEU A C 1
ATOM 749 O O . LEU A 1 97 ? -6.496 -5.800 -5.746 1.00 87.69 97 LEU A O 1
ATOM 753 N N . TYR A 1 98 ? -8.199 -5.496 -7.171 1.00 83.75 98 TYR A N 1
ATOM 754 C CA . TYR A 1 98 ? -7.436 -5.896 -8.346 1.00 83.75 98 TYR A CA 1
ATOM 755 C C . TYR A 1 98 ? -6.269 -4.940 -8.582 1.00 83.75 98 TYR A C 1
ATOM 757 O O . TYR A 1 98 ? -5.133 -5.382 -8.772 1.00 83.75 98 TYR A O 1
ATOM 765 N N . PHE A 1 99 ? -6.521 -3.629 -8.519 1.00 84.44 99 PHE A N 1
ATOM 766 C CA . PHE A 1 99 ? -5.476 -2.623 -8.636 1.00 84.44 99 PHE A CA 1
ATOM 767 C C . PHE A 1 99 ? -4.411 -2.813 -7.550 1.00 84.44 99 PHE A C 1
ATOM 769 O O . PHE A 1 99 ? -3.217 -2.843 -7.858 1.00 84.44 99 PHE A O 1
ATOM 776 N N . ALA A 1 100 ? -4.828 -2.988 -6.296 1.00 87.81 100 ALA A N 1
ATOM 777 C CA . ALA A 1 100 ? -3.940 -3.205 -5.163 1.00 87.81 100 ALA A CA 1
ATOM 778 C C . ALA A 1 100 ? -3.102 -4.481 -5.310 1.00 87.81 100 ALA A C 1
ATOM 780 O O . ALA A 1 100 ? -1.897 -4.452 -5.060 1.00 87.81 100 ALA A O 1
ATOM 781 N N . ALA A 1 101 ? -3.705 -5.587 -5.748 1.00 83.69 101 ALA A N 1
ATOM 782 C CA . ALA A 1 101 ? -3.029 -6.861 -5.963 1.00 83.69 101 ALA A CA 1
ATOM 783 C C . ALA A 1 101 ? -2.008 -6.762 -7.105 1.00 83.69 101 ALA A C 1
ATOM 785 O O . ALA A 1 101 ? -0.842 -7.115 -6.936 1.00 83.69 101 ALA A O 1
ATOM 786 N N . VAL A 1 102 ? -2.406 -6.195 -8.249 1.00 73.88 102 VAL A N 1
ATOM 787 C CA . VAL A 1 102 ? -1.520 -5.989 -9.408 1.00 73.88 102 VAL A CA 1
ATOM 788 C C . VAL A 1 102 ? -0.377 -5.021 -9.091 1.00 73.88 102 VAL A C 1
ATOM 790 O O . VAL A 1 102 ? 0.746 -5.194 -9.583 1.00 73.88 102 VAL A O 1
ATOM 793 N N . SER A 1 103 ? -0.643 -4.030 -8.244 1.00 74.62 103 SER A N 1
ATOM 794 C CA . SER A 1 103 ? 0.350 -3.067 -7.760 1.00 74.62 103 SER A CA 1
ATOM 795 C C . SER A 1 103 ? 1.144 -3.582 -6.559 1.00 74.62 103 SER A C 1
ATOM 797 O O . SER A 1 103 ? 2.065 -2.905 -6.116 1.00 74.62 103 SER A O 1
ATOM 799 N N . ASN A 1 104 ? 0.824 -4.777 -6.043 1.00 79.62 104 ASN A N 1
ATOM 800 C CA . ASN A 1 104 ? 1.428 -5.377 -4.849 1.00 79.62 104 ASN A CA 1
ATOM 801 C C . ASN A 1 104 ? 1.391 -4.462 -3.617 1.00 79.62 104 ASN A C 1
ATOM 803 O O . ASN A 1 104 ? 2.317 -4.420 -2.814 1.00 79.62 104 ASN A O 1
ATOM 807 N N . LYS A 1 105 ? 0.299 -3.721 -3.486 1.00 89.19 105 LYS A N 1
ATOM 808 C CA . LYS A 1 105 ? -0.017 -2.892 -2.326 1.00 89.19 105 LYS A CA 1
ATOM 809 C C . LYS A 1 105 ? -0.984 -3.594 -1.378 1.00 89.19 105 LYS A C 1
ATOM 811 O O . LYS A 1 105 ? -1.148 -3.140 -0.254 1.00 89.19 105 LYS A O 1
ATOM 816 N N . LEU A 1 106 ? -1.626 -4.669 -1.838 1.00 91.88 106 LEU A N 1
ATOM 817 C CA . LEU A 1 106 ? -2.669 -5.351 -1.088 1.00 91.88 106 LEU A CA 1
ATOM 818 C C . LEU A 1 106 ? -2.121 -6.033 0.171 1.00 91.88 106 LEU A C 1
ATOM 820 O O . LEU A 1 106 ? -1.229 -6.882 0.103 1.00 91.88 106 LEU A O 1
ATOM 824 N N . VAL A 1 107 ? -2.738 -5.685 1.291 1.00 93.50 107 VAL A N 1
ATOM 825 C CA . VAL A 1 107 ? -2.757 -6.414 2.556 1.00 93.50 107 VAL A CA 1
ATOM 826 C C . VAL A 1 107 ? -4.216 -6.782 2.802 1.00 93.50 107 VAL A C 1
ATOM 828 O O . VAL A 1 107 ? -5.099 -5.967 2.554 1.00 93.50 107 VAL A O 1
ATOM 831 N N . ALA A 1 108 ? -4.493 -8.010 3.217 1.00 94.00 108 ALA A N 1
ATOM 832 C CA . ALA A 1 108 ? -5.852 -8.533 3.310 1.00 94.00 108 ALA A CA 1
ATOM 833 C C . ALA A 1 108 ? -6.181 -8.931 4.748 1.00 94.00 108 ALA A C 1
ATOM 835 O O . ALA A 1 108 ? -5.331 -9.494 5.431 1.00 94.00 108 ALA A O 1
ATOM 836 N N . CYS A 1 109 ? -7.415 -8.694 5.188 1.00 95.31 109 CYS A N 1
ATOM 837 C CA . CYS A 1 109 ? -7.951 -9.232 6.437 1.00 95.31 109 CYS A CA 1
ATOM 838 C C . CYS A 1 109 ? -9.434 -9.588 6.282 1.00 95.31 109 CYS A C 1
ATOM 840 O O . CYS A 1 109 ? -10.132 -8.985 5.475 1.00 95.31 109 CYS A O 1
ATOM 842 N N . ILE A 1 110 ? -9.930 -10.558 7.047 1.00 95.06 110 ILE A N 1
ATOM 843 C CA . ILE A 1 110 ? -11.360 -10.907 7.086 1.00 95.06 110 ILE A CA 1
ATOM 844 C C . ILE A 1 110 ? -11.965 -10.249 8.323 1.00 95.06 110 ILE A C 1
ATOM 846 O O . ILE A 1 110 ? -11.441 -10.446 9.411 1.00 95.06 110 ILE A O 1
ATOM 850 N N . ILE A 1 111 ? -13.044 -9.483 8.181 1.00 95.88 111 ILE A N 1
ATOM 851 C CA . ILE A 1 111 ? -13.627 -8.672 9.271 1.00 95.88 111 ILE A CA 1
ATOM 852 C C . ILE A 1 111 ? -14.977 -9.197 9.782 1.00 95.88 111 ILE A C 1
ATOM 854 O O . ILE A 1 111 ? -15.638 -8.546 10.591 1.00 95.88 111 ILE A O 1
ATOM 858 N N . ASP A 1 112 ? -15.411 -10.359 9.299 1.00 94.44 112 ASP A N 1
ATOM 859 C CA . ASP A 1 112 ? -16.609 -11.050 9.770 1.00 94.44 112 ASP A CA 1
ATOM 860 C C . ASP A 1 112 ? -16.448 -12.583 9.713 1.00 94.44 112 ASP A C 1
ATOM 862 O O . ASP A 1 112 ? -15.342 -13.132 9.758 1.00 94.44 112 ASP A O 1
ATOM 866 N N . ASP A 1 113 ? -17.570 -13.296 9.674 1.00 90.81 113 ASP A N 1
ATOM 867 C CA . ASP A 1 113 ? -17.649 -14.745 9.623 1.00 90.81 113 ASP A CA 1
ATOM 868 C C . ASP A 1 113 ? -17.488 -15.340 8.213 1.00 90.81 113 ASP A C 1
ATOM 870 O O . ASP A 1 113 ? -17.581 -16.561 8.090 1.00 90.81 113 ASP A O 1
ATOM 874 N N . LEU A 1 114 ? -17.168 -14.540 7.182 1.00 87.75 114 LEU A N 1
ATOM 875 C CA . LEU A 1 114 ? -16.938 -14.992 5.803 1.00 87.75 114 LEU A CA 1
ATOM 876 C C . LEU A 1 114 ? -16.045 -16.249 5.762 1.00 87.75 114 LEU A C 1
ATOM 878 O O . LEU A 1 114 ? -14.875 -16.192 6.175 1.00 87.75 114 LEU A O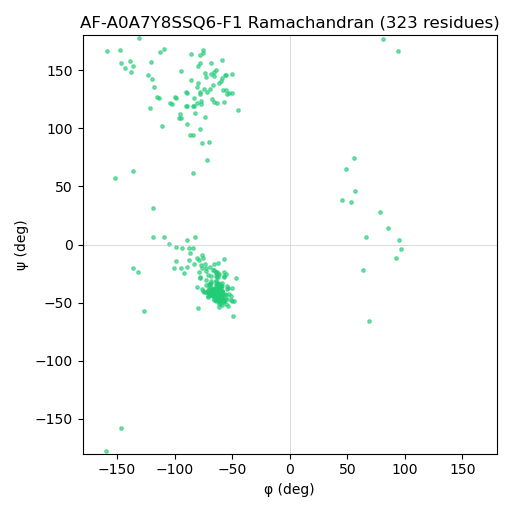 1
ATOM 882 N N . PRO A 1 115 ? -16.573 -17.390 5.282 1.00 84.88 115 PRO A N 1
ATOM 883 C CA . PRO A 1 115 ? -15.794 -18.605 5.108 1.00 84.88 115 PRO A CA 1
ATOM 884 C C . PRO A 1 115 ? -14.633 -18.381 4.143 1.00 84.88 115 PRO A C 1
ATOM 886 O O . PRO A 1 115 ? -14.769 -17.722 3.114 1.00 84.88 115 PRO A O 1
ATOM 889 N N . PHE A 1 116 ? -13.476 -18.963 4.452 1.00 79.00 116 PHE A N 1
ATOM 890 C CA . PHE A 1 116 ? -12.292 -18.806 3.608 1.00 79.00 116 PHE A CA 1
ATOM 891 C C . PHE A 1 116 ? -12.502 -19.398 2.205 1.00 79.00 116 PHE A C 1
ATOM 893 O O . PHE A 1 116 ? -12.044 -18.831 1.218 1.00 79.00 116 PHE A O 1
ATOM 900 N N . ASP A 1 117 ? -13.267 -20.485 2.104 1.00 79.19 117 ASP A N 1
ATOM 901 C CA . ASP A 1 117 ? -13.624 -21.109 0.825 1.00 79.19 117 ASP A CA 1
ATOM 902 C C . ASP A 1 117 ? -14.471 -20.183 -0.061 1.00 79.19 117 ASP A C 1
ATOM 904 O O . ASP A 1 117 ? -14.393 -20.243 -1.291 1.00 79.19 117 ASP A O 1
ATOM 908 N N . ASP A 1 118 ? -15.217 -19.258 0.546 1.00 80.31 118 ASP A N 1
ATOM 909 C CA . ASP A 1 118 ? -15.997 -18.268 -0.189 1.00 80.31 118 ASP A CA 1
ATOM 910 C C . ASP A 1 118 ? -15.111 -17.148 -0.752 1.00 80.31 118 ASP A C 1
ATOM 912 O O . ASP A 1 118 ? -15.478 -16.536 -1.756 1.00 80.31 118 ASP A O 1
ATOM 916 N N . LEU A 1 119 ? -13.897 -16.931 -0.217 1.00 73.81 119 LEU A N 1
ATOM 917 C CA . LEU A 1 119 ? -12.920 -16.012 -0.822 1.00 73.81 119 LEU A CA 1
ATOM 918 C C . LEU A 1 119 ? -12.530 -16.448 -2.236 1.00 73.81 119 LEU A C 1
ATOM 920 O O . LEU A 1 119 ? -12.341 -15.601 -3.110 1.00 73.81 119 LEU A O 1
ATOM 924 N N . ALA A 1 120 ? -12.472 -17.759 -2.489 1.00 68.06 120 ALA A N 1
ATOM 925 C CA . ALA A 1 120 ? -12.155 -18.305 -3.806 1.00 68.06 120 ALA A CA 1
ATOM 926 C C . ALA A 1 120 ? -13.228 -17.985 -4.863 1.00 68.06 120 ALA A C 1
ATOM 928 O O . ALA A 1 120 ? -12.962 -18.091 -6.065 1.00 68.06 120 ALA A O 1
ATOM 929 N N . GLN A 1 121 ? -14.434 -17.590 -4.437 1.00 69.62 121 GLN A N 1
ATOM 930 C CA . GLN A 1 121 ? -15.508 -17.149 -5.327 1.00 69.62 121 GLN A CA 1
ATOM 931 C C . GLN A 1 121 ? -15.301 -15.706 -5.806 1.00 69.62 121 GLN A C 1
ATOM 933 O O . GLN A 1 121 ? -15.767 -15.347 -6.889 1.00 69.62 121 GLN A O 1
ATOM 938 N N . TYR A 1 122 ? -14.547 -14.892 -5.062 1.00 66.62 122 TYR A N 1
ATOM 939 C CA . TYR A 1 122 ? -14.175 -13.528 -5.443 1.00 66.62 122 TYR A CA 1
ATOM 940 C C . TYR A 1 122 ? -12.941 -13.543 -6.351 1.00 66.62 122 TYR A C 1
ATOM 942 O O . TYR A 1 122 ? -11.887 -12.995 -6.035 1.00 66.62 122 TYR A O 1
ATOM 950 N N . LYS A 1 123 ? -13.051 -14.186 -7.516 1.00 62.91 123 LYS A N 1
ATOM 951 C CA . LYS A 1 123 ? -12.004 -14.125 -8.543 1.00 62.91 123 LYS A CA 1
ATOM 952 C C . LYS A 1 123 ? -12.075 -12.772 -9.245 1.00 62.91 123 LYS A C 1
ATOM 954 O O . LYS A 1 123 ? -12.707 -12.651 -10.292 1.00 62.91 123 LYS A O 1
ATOM 959 N N . ALA A 1 124 ? -11.397 -11.761 -8.706 1.00 54.72 124 ALA A N 1
ATOM 960 C CA . ALA A 1 124 ? -11.193 -10.488 -9.400 1.00 54.72 124 ALA A CA 1
ATOM 961 C C . ALA A 1 124 ? -10.186 -10.679 -10.555 1.00 54.72 124 ALA A C 1
ATOM 963 O O . ALA A 1 124 ? -9.011 -10.314 -10.468 1.00 54.72 124 ALA A O 1
ATOM 964 N N . GLY A 1 125 ? -10.631 -11.342 -11.626 1.00 57.47 125 GLY A N 1
ATOM 965 C CA . GLY A 1 125 ? -9.869 -11.638 -12.841 1.00 57.47 125 GLY A CA 1
ATOM 966 C C . GLY A 1 125 ? -8.723 -12.647 -12.666 1.00 57.47 125 GLY A C 1
ATOM 967 O O . GLY A 1 125 ? -8.753 -13.712 -13.275 1.00 57.47 125 GLY A O 1
ATOM 968 N N . ILE A 1 126 ? -7.688 -12.291 -11.890 1.00 52.62 126 ILE A N 1
ATOM 969 C CA . ILE A 1 126 ? -6.371 -12.965 -11.842 1.00 52.62 126 ILE A CA 1
ATOM 970 C C . ILE A 1 126 ? -5.853 -13.162 -10.400 1.00 52.62 126 ILE A C 1
ATOM 972 O O . ILE A 1 126 ? -4.987 -14.006 -10.178 1.00 52.62 126 ILE A O 1
ATOM 976 N N . ALA A 1 127 ? -6.348 -12.401 -9.417 1.00 59.75 127 ALA A N 1
ATOM 977 C CA . ALA A 1 127 ? -5.900 -12.523 -8.030 1.00 59.75 127 ALA A CA 1
ATOM 978 C C . ALA A 1 127 ? -6.655 -13.651 -7.313 1.00 59.75 127 ALA A C 1
ATOM 980 O O . ALA A 1 127 ? -7.877 -13.605 -7.190 1.00 59.75 127 ALA A O 1
ATOM 981 N N . ASP A 1 128 ? -5.919 -14.660 -6.847 1.00 68.06 128 ASP A N 1
ATOM 982 C CA . ASP A 1 128 ? -6.448 -15.682 -5.948 1.00 68.06 128 ASP A CA 1
ATOM 983 C C . ASP A 1 128 ? -6.328 -15.183 -4.504 1.00 68.06 128 ASP A C 1
ATOM 985 O O . ASP A 1 128 ? -5.270 -15.287 -3.878 1.00 68.06 128 ASP A O 1
ATOM 989 N N . PHE A 1 129 ? -7.398 -14.577 -3.984 1.00 69.62 129 PHE A N 1
ATOM 990 C CA . PHE A 1 129 ? -7.395 -14.058 -2.616 1.00 69.62 129 PHE A CA 1
ATOM 991 C C . PHE A 1 129 ? -7.362 -15.172 -1.566 1.00 69.62 129 PHE A C 1
ATOM 993 O O . PHE A 1 129 ? -6.899 -14.918 -0.456 1.00 69.62 129 PHE A O 1
ATOM 1000 N N . ALA A 1 130 ? -7.723 -16.413 -1.906 1.00 66.50 130 ALA A N 1
ATOM 1001 C CA . ALA A 1 130 ? -7.548 -17.543 -0.995 1.00 66.50 130 ALA A CA 1
ATOM 1002 C C . ALA A 1 130 ? -6.056 -17.836 -0.724 1.00 66.50 130 ALA A C 1
ATOM 1004 O O . ALA A 1 130 ? -5.697 -18.371 0.320 1.00 66.50 130 ALA A O 1
ATOM 1005 N N . ALA A 1 131 ? -5.139 -17.408 -1.595 1.00 67.75 131 ALA A N 1
ATOM 1006 C CA . ALA A 1 131 ? -3.705 -17.525 -1.331 1.00 67.75 131 ALA A CA 1
ATOM 1007 C C . ALA A 1 131 ? -3.172 -16.492 -0.317 1.00 67.75 131 ALA A C 1
ATOM 1009 O O . ALA A 1 131 ? -2.035 -16.614 0.134 1.00 67.75 131 ALA A O 1
ATOM 1010 N N . THR A 1 132 ? -3.954 -15.468 0.049 1.00 69.00 132 THR A N 1
ATOM 1011 C CA . THR A 1 132 ? -3.457 -14.344 0.864 1.00 69.00 132 THR A CA 1
ATOM 1012 C C . THR A 1 132 ? -3.290 -14.664 2.350 1.00 69.00 132 THR A C 1
ATOM 1014 O O . THR A 1 132 ? -2.704 -13.848 3.052 1.00 69.00 132 THR A O 1
ATOM 1017 N N . GLN A 1 133 ? -3.760 -15.829 2.828 1.00 77.56 133 GLN A N 1
ATOM 1018 C CA . GLN A 1 133 ? -3.755 -16.214 4.253 1.00 77.56 133 GLN A CA 1
ATOM 1019 C C . GLN A 1 133 ? -4.231 -15.078 5.182 1.00 77.56 133 GLN A C 1
ATOM 1021 O O . GLN A 1 133 ? -3.689 -14.872 6.265 1.00 77.56 133 GLN A O 1
ATOM 1026 N N . ALA A 1 134 ? -5.236 -14.321 4.731 1.00 88.12 134 ALA A N 1
ATOM 1027 C CA . ALA A 1 134 ? -5.728 -13.137 5.418 1.00 88.12 134 ALA A CA 1
ATOM 1028 C C . ALA A 1 134 ? -6.167 -13.474 6.860 1.00 88.12 134 ALA A C 1
ATOM 1030 O O . ALA A 1 134 ? -7.037 -14.336 7.035 1.00 88.12 134 ALA A O 1
ATOM 1031 N N . PRO A 1 135 ? -5.610 -12.819 7.900 1.00 94.00 135 PRO A N 1
ATOM 1032 C CA . PRO A 1 135 ? -6.040 -13.056 9.268 1.00 94.00 135 PRO A CA 1
ATOM 1033 C C . PRO A 1 135 ? -7.486 -12.594 9.453 1.00 94.00 135 PRO A C 1
ATOM 1035 O O . PRO A 1 135 ? -7.918 -11.586 8.885 1.00 94.00 135 PRO A O 1
ATOM 1038 N N . ARG A 1 136 ? -8.228 -13.322 10.291 1.00 95.75 136 ARG A N 1
ATOM 1039 C CA . ARG A 1 136 ? -9.551 -12.891 10.742 1.00 95.75 136 ARG A CA 1
ATOM 1040 C C . ARG A 1 136 ? -9.414 -11.923 11.911 1.00 95.75 136 ARG A C 1
ATOM 1042 O O . ARG A 1 136 ? -8.775 -12.258 12.915 1.00 95.75 136 ARG A O 1
ATOM 1049 N N . ILE A 1 137 ? -10.040 -10.764 11.750 1.00 97.38 137 ILE A N 1
ATOM 1050 C CA . ILE A 1 137 ? -10.073 -9.665 12.697 1.00 97.38 137 ILE A CA 1
ATOM 1051 C C . ILE A 1 137 ? -11.429 -9.630 13.400 1.00 97.38 137 ILE A C 1
ATOM 1053 O O . ILE A 1 137 ? -12.468 -9.490 12.756 1.00 97.38 137 ILE A O 1
ATOM 1057 N N . ASP A 1 138 ? -11.418 -9.733 14.725 1.00 97.56 138 ASP A N 1
ATOM 1058 C CA . ASP A 1 138 ? -12.592 -9.506 15.564 1.00 97.56 138 ASP A CA 1
ATOM 1059 C C . ASP A 1 138 ? -12.737 -8.004 15.852 1.00 97.56 138 ASP A C 1
ATOM 1061 O O . ASP A 1 138 ? -12.161 -7.443 16.789 1.00 97.56 138 ASP A O 1
ATOM 1065 N N . CYS A 1 139 ? -13.535 -7.327 15.026 1.00 97.19 139 CYS A N 1
ATOM 1066 C CA . CYS A 1 139 ? -13.774 -5.893 15.168 1.00 97.19 139 CYS A CA 1
ATOM 1067 C C . CYS A 1 139 ? -14.482 -5.514 16.482 1.00 97.19 139 CYS A C 1
ATOM 1069 O O . CYS A 1 139 ? -14.334 -4.377 16.936 1.00 97.19 139 CYS A O 1
ATOM 1071 N N . ALA A 1 140 ? -15.231 -6.430 17.108 1.00 97.12 140 ALA A N 1
ATOM 1072 C CA . ALA A 1 140 ? -15.861 -6.172 18.400 1.00 97.12 140 ALA A CA 1
ATOM 1073 C C . ALA A 1 140 ? -14.819 -6.197 19.527 1.00 97.12 140 ALA A C 1
ATOM 1075 O O . ALA A 1 140 ? -14.824 -5.316 20.390 1.00 97.12 140 ALA A O 1
ATOM 1076 N N . ALA A 1 141 ? -13.874 -7.139 19.479 1.00 97.88 141 ALA A N 1
ATOM 1077 C CA . ALA A 1 141 ? -12.732 -7.152 20.387 1.00 97.88 141 ALA A CA 1
ATOM 1078 C C . ALA A 1 141 ? -11.834 -5.914 20.195 1.00 97.88 141 ALA A C 1
ATOM 1080 O O . ALA A 1 141 ? -11.428 -5.305 21.185 1.00 97.88 141 ALA A O 1
ATOM 1081 N N . LEU A 1 142 ? -11.599 -5.457 18.956 1.00 97.75 142 LEU A N 1
ATOM 1082 C CA . LEU A 1 142 ? -10.879 -4.195 18.714 1.00 97.75 142 LEU A CA 1
ATOM 1083 C C . LEU A 1 142 ? -11.599 -2.979 19.308 1.00 97.75 142 LEU A C 1
ATOM 1085 O O . LEU A 1 142 ? -10.958 -2.138 19.940 1.00 97.75 142 LEU A O 1
ATOM 1089 N N . ARG A 1 143 ? -12.929 -2.896 19.162 1.00 98.12 143 ARG A N 1
ATOM 1090 C CA . ARG A 1 143 ? -13.731 -1.842 19.803 1.00 98.12 143 ARG A CA 1
ATOM 1091 C C . ARG A 1 143 ? -13.553 -1.868 21.323 1.00 98.12 143 ARG A C 1
ATOM 1093 O O . ARG A 1 143 ? -13.233 -0.837 21.905 1.00 98.12 143 ARG A O 1
ATOM 1100 N N . ALA A 1 144 ? -13.671 -3.041 21.946 1.00 98.25 144 ALA A N 1
ATOM 1101 C CA . ALA A 1 144 ? -13.474 -3.192 23.387 1.00 98.25 144 ALA A CA 1
ATOM 1102 C C . ALA A 1 144 ? -12.051 -2.803 23.834 1.00 98.25 144 ALA A C 1
ATOM 1104 O O . ALA A 1 144 ? -11.877 -2.214 24.901 1.00 98.25 144 ALA A O 1
ATOM 1105 N N . ALA A 1 145 ? -11.032 -3.090 23.018 1.00 98.25 145 ALA A N 1
ATOM 1106 C CA . ALA A 1 145 ? -9.653 -2.684 23.280 1.00 98.25 145 ALA A CA 1
ATOM 1107 C C . ALA A 1 145 ? -9.479 -1.157 23.249 1.00 98.25 145 ALA A C 1
ATOM 1109 O O . ALA A 1 145 ? -8.835 -0.592 24.136 1.00 98.25 145 ALA A O 1
ATOM 1110 N N . LEU A 1 146 ? -10.080 -0.482 22.264 1.00 98.06 146 LEU A N 1
ATOM 1111 C CA . LEU A 1 146 ? -10.080 0.980 22.165 1.00 98.06 146 LEU A CA 1
ATOM 1112 C C . LEU A 1 146 ? -10.780 1.625 23.366 1.00 98.06 146 LEU A C 1
ATOM 1114 O O . LEU A 1 146 ? -10.212 2.521 23.991 1.00 98.06 146 LEU A O 1
ATOM 1118 N N . ASP A 1 147 ? -11.962 1.127 23.734 1.00 98.19 147 ASP A N 1
ATOM 1119 C CA . ASP A 1 147 ? -12.733 1.641 24.870 1.00 98.19 147 ASP A CA 1
ATOM 1120 C C . ASP A 1 147 ? -11.967 1.458 26.192 1.00 98.19 147 ASP A C 1
ATOM 1122 O O . ASP A 1 147 ? -11.896 2.372 27.019 1.00 98.19 147 ASP A O 1
ATOM 1126 N N . TRP A 1 148 ? -11.312 0.305 26.373 1.00 98.25 148 TRP A N 1
ATOM 1127 C CA . TRP A 1 148 ? -10.464 0.042 27.536 1.00 98.25 148 TRP A CA 1
ATOM 1128 C C . TRP A 1 148 ? -9.290 1.024 27.628 1.00 98.25 148 TRP A C 1
ATOM 1130 O O . TRP A 1 148 ? -9.019 1.561 28.706 1.00 98.25 148 TRP A O 1
ATOM 1140 N N . ARG A 1 149 ? -8.609 1.305 26.507 1.00 97.81 149 ARG A N 1
ATOM 1141 C CA . ARG A 1 149 ? -7.506 2.282 26.464 1.00 97.81 149 ARG A CA 1
ATOM 1142 C C . ARG A 1 149 ? -7.996 3.696 26.756 1.00 97.81 149 ARG A C 1
ATOM 1144 O O . ARG A 1 149 ? -7.354 4.403 27.528 1.00 97.81 149 ARG A O 1
ATOM 1151 N N . ALA A 1 150 ? -9.137 4.091 26.195 1.00 97.00 150 ALA A N 1
ATOM 1152 C CA . ALA A 1 150 ? -9.735 5.398 26.446 1.00 97.00 150 ALA A CA 1
ATOM 1153 C C . ALA A 1 150 ? -10.106 5.586 27.927 1.00 97.00 150 ALA A C 1
ATOM 1155 O O . ALA A 1 150 ? -9.910 6.665 28.479 1.00 97.00 150 ALA A O 1
ATOM 1156 N N . HIS A 1 151 ? -10.599 4.532 28.586 1.00 98.00 151 HIS A N 1
ATOM 1157 C CA . HIS A 1 151 ? -10.979 4.585 29.998 1.00 98.00 151 HIS A CA 1
ATOM 1158 C C . HIS A 1 151 ? -9.779 4.571 30.956 1.00 98.00 151 HIS A C 1
ATOM 1160 O O . HIS A 1 151 ? -9.786 5.263 31.972 1.00 98.00 151 HIS A O 1
ATOM 1166 N N . THR A 1 152 ? -8.754 3.771 30.659 1.00 97.69 152 THR A N 1
ATOM 1167 C CA . THR A 1 152 ? -7.620 3.548 31.573 1.00 97.69 152 THR A CA 1
ATOM 1168 C C . THR A 1 152 ? -6.423 4.458 31.308 1.00 97.69 152 THR A C 1
ATOM 1170 O O . THR A 1 152 ? -5.563 4.595 32.178 1.00 97.69 152 THR A O 1
ATOM 1173 N N . GLY A 1 153 ? -6.320 5.039 30.108 1.00 97.12 153 GLY A N 1
ATOM 1174 C CA . GLY A 1 153 ? -5.139 5.777 29.648 1.00 97.12 153 GLY A CA 1
ATOM 1175 C C . GLY A 1 153 ? -3.888 4.906 29.468 1.00 97.12 153 GLY A C 1
ATOM 1176 O O . GLY A 1 153 ? -2.803 5.432 29.229 1.00 97.12 153 GLY A O 1
ATOM 1177 N N . GLN A 1 154 ? -4.012 3.584 29.605 1.00 97.75 154 GLN A N 1
ATOM 1178 C CA . GLN A 1 154 ? -2.898 2.646 29.512 1.00 97.75 154 GLN A CA 1
ATOM 1179 C C . GLN A 1 154 ? -2.533 2.352 28.041 1.00 97.75 154 GLN A C 1
ATOM 1181 O O . GLN A 1 154 ? -3.383 2.448 27.142 1.00 97.75 154 GLN A O 1
ATOM 1186 N N . PRO A 1 155 ? -1.269 1.985 27.763 1.00 97.12 155 PRO A N 1
ATOM 1187 C CA . PRO A 1 155 ? -0.827 1.654 26.413 1.00 97.12 155 PRO A CA 1
ATOM 1188 C C . PRO A 1 155 ? -1.334 0.266 25.974 1.00 97.12 155 PRO A C 1
ATOM 1190 O O . PRO A 1 155 ? -1.833 -0.517 26.786 1.00 97.12 155 PRO A O 1
ATOM 1193 N N . ALA A 1 156 ? -1.221 -0.054 24.680 1.00 95.25 156 ALA A N 1
ATOM 1194 C CA . ALA A 1 156 ? -1.759 -1.298 24.114 1.00 95.25 156 ALA A CA 1
ATOM 1195 C C . ALA A 1 156 ? -1.105 -2.563 24.712 1.00 95.25 156 ALA A C 1
ATOM 1197 O O . ALA A 1 156 ? -1.749 -3.600 24.857 1.00 95.25 156 ALA A O 1
ATOM 1198 N N . GLU A 1 157 ? 0.145 -2.472 25.166 1.00 97.25 157 GLU A N 1
ATOM 1199 C CA . GLU A 1 157 ? 0.879 -3.561 25.823 1.00 97.25 157 GLU A CA 1
ATOM 1200 C C . GLU A 1 157 ? 0.225 -3.985 27.146 1.00 97.25 157 GLU A C 1
ATOM 1202 O O . GLU A 1 157 ? 0.382 -5.126 27.588 1.00 97.25 157 GLU A O 1
ATOM 1207 N N . ALA A 1 158 ? -0.544 -3.095 27.776 1.00 97.75 158 ALA A N 1
ATOM 1208 C CA . ALA A 1 158 ? -1.253 -3.361 29.021 1.00 97.75 158 ALA A CA 1
ATOM 1209 C C . ALA A 1 158 ? -2.650 -3.974 28.810 1.00 97.75 158 ALA A C 1
ATOM 1211 O O . ALA A 1 158 ? -3.300 -4.334 29.791 1.00 97.75 158 ALA A O 1
ATOM 1212 N N . LEU A 1 159 ? -3.104 -4.142 27.559 1.00 97.62 159 LEU A N 1
ATOM 1213 C CA . LEU A 1 159 ? -4.402 -4.749 27.259 1.00 97.62 159 LEU A CA 1
ATOM 1214 C C . LEU A 1 159 ? -4.530 -6.152 27.882 1.00 97.62 159 LEU A C 1
ATOM 1216 O O . LEU A 1 159 ? -3.544 -6.902 27.910 1.00 97.62 159 LEU A O 1
ATOM 1220 N N . PRO A 1 160 ? -5.736 -6.553 28.328 1.00 98.06 160 PRO A N 1
ATOM 1221 C CA . PRO A 1 160 ? -6.044 -7.948 28.637 1.00 98.06 160 PRO A CA 1
ATOM 1222 C C . PRO A 1 160 ? -5.642 -8.878 27.485 1.00 98.06 160 PRO A C 1
ATOM 1224 O O . PRO A 1 160 ? -5.740 -8.483 26.324 1.00 98.06 160 PRO A O 1
ATOM 1227 N N . SER A 1 161 ? -5.217 -10.110 27.788 1.00 97.25 161 SER A N 1
ATOM 1228 C CA . SER A 1 161 ? -4.610 -11.024 26.802 1.00 97.25 161 SER A CA 1
ATOM 1229 C C . SER A 1 161 ? -5.431 -11.175 25.519 1.00 97.25 161 SER A C 1
ATOM 1231 O O . SER A 1 161 ? -4.891 -10.967 24.440 1.00 97.25 161 SER A O 1
ATOM 1233 N N . ALA A 1 162 ? -6.738 -11.425 25.632 1.00 96.19 162 ALA A N 1
ATOM 1234 C CA . ALA A 1 162 ? -7.620 -11.590 24.475 1.00 96.19 162 ALA A CA 1
ATOM 1235 C C . ALA A 1 162 ? -7.703 -10.328 23.592 1.00 96.19 162 ALA A C 1
ATOM 1237 O O . ALA A 1 162 ? -7.685 -10.419 22.370 1.00 96.19 162 ALA A O 1
ATOM 1238 N N . LEU A 1 163 ? -7.752 -9.137 24.200 1.00 98.25 163 LEU A N 1
ATOM 1239 C CA . LEU A 1 163 ? -7.791 -7.867 23.463 1.00 98.25 163 LEU A CA 1
ATOM 1240 C C . LEU A 1 163 ? -6.432 -7.544 22.834 1.00 98.25 163 LEU A C 1
ATOM 1242 O O . LEU A 1 163 ? -6.364 -6.996 21.736 1.00 98.25 163 LEU A O 1
ATOM 1246 N N . ARG A 1 164 ? -5.347 -7.908 23.525 1.00 98.06 164 ARG A N 1
ATOM 1247 C CA . ARG A 1 164 ? -3.979 -7.745 23.035 1.00 98.06 164 ARG A CA 1
ATOM 1248 C C . ARG A 1 164 ? -3.707 -8.628 21.824 1.00 98.06 164 ARG A C 1
ATOM 1250 O O . ARG A 1 164 ? -3.113 -8.148 20.871 1.00 98.06 164 ARG A O 1
ATOM 1257 N N . GLU A 1 165 ? -4.143 -9.886 21.844 1.00 97.75 165 GLU A N 1
ATOM 1258 C CA . GLU A 1 165 ? -3.997 -10.799 20.703 1.00 97.75 165 GLU A CA 1
ATOM 1259 C C . GLU A 1 165 ? -4.638 -10.221 19.439 1.00 97.75 165 GLU A C 1
ATOM 1261 O O . GLU A 1 165 ? -4.039 -10.256 18.365 1.00 97.75 165 GLU A O 1
ATOM 1266 N N . GLU A 1 166 ? -5.825 -9.632 19.574 1.00 97.81 166 GLU A N 1
ATOM 1267 C CA . GLU A 1 166 ? -6.509 -8.996 18.453 1.00 97.81 166 GLU A CA 1
ATOM 1268 C C . GLU A 1 166 ? -5.782 -7.735 17.965 1.00 97.81 166 GLU A C 1
ATOM 1270 O O . GLU A 1 166 ? -5.612 -7.523 16.764 1.00 97.81 166 GLU A O 1
ATOM 1275 N N . TRP A 1 167 ? -5.272 -6.930 18.897 1.00 98.31 167 TRP A N 1
ATOM 1276 C CA . TRP A 1 167 ? -4.456 -5.758 18.588 1.00 98.31 167 TRP A CA 1
ATOM 1277 C C . TRP A 1 167 ? -3.160 -6.125 17.842 1.00 98.31 167 TRP A C 1
ATOM 1279 O O . TRP A 1 167 ? -2.784 -5.468 16.870 1.00 98.31 167 TRP A O 1
ATOM 1289 N N . GLU A 1 168 ? -2.497 -7.211 18.244 1.00 98.12 168 GLU A N 1
ATOM 1290 C CA . GLU A 1 168 ? -1.280 -7.713 17.594 1.00 98.12 168 GLU A CA 1
ATOM 1291 C C . GLU A 1 168 ? -1.532 -8.178 16.154 1.00 98.12 168 GLU A C 1
ATOM 1293 O O . GLU A 1 168 ? -0.672 -8.005 15.288 1.00 98.12 168 GLU A O 1
ATOM 1298 N N . LYS A 1 169 ? -2.728 -8.686 15.827 1.00 97.75 169 LYS A N 1
ATOM 1299 C CA . LYS A 1 169 ? -3.079 -8.951 14.422 1.00 97.75 169 LYS A CA 1
ATOM 1300 C C . LYS A 1 169 ? -3.059 -7.670 13.590 1.00 97.75 169 LYS A C 1
ATOM 1302 O O . LYS A 1 169 ? -2.554 -7.694 12.470 1.00 97.75 169 LYS A O 1
ATOM 1307 N N . VAL A 1 170 ? -3.545 -6.549 14.129 1.00 97.94 170 VAL A N 1
ATOM 1308 C CA . VAL A 1 170 ? -3.490 -5.250 13.436 1.00 97.94 170 VAL A CA 1
ATOM 1309 C C . VAL A 1 170 ? -2.047 -4.774 13.277 1.00 97.94 170 VAL A C 1
ATOM 1311 O O . VAL A 1 170 ? -1.675 -4.341 12.189 1.00 97.94 170 VAL A O 1
ATOM 1314 N N . ARG A 1 171 ? -1.196 -4.939 14.296 1.00 97.81 171 ARG A N 1
ATOM 1315 C CA . ARG A 1 171 ? 0.247 -4.651 14.182 1.00 97.81 171 ARG A CA 1
ATOM 1316 C C . ARG A 1 171 ? 0.927 -5.481 13.097 1.00 97.81 171 ARG A C 1
ATOM 1318 O O . ARG A 1 171 ? 1.722 -4.942 12.330 1.00 97.81 171 ARG A O 1
ATOM 1325 N N . ASN A 1 172 ? 0.567 -6.755 12.964 1.00 96.50 172 ASN A N 1
ATOM 1326 C CA . ASN A 1 172 ? 1.061 -7.604 11.880 1.00 96.50 172 ASN A CA 1
ATOM 1327 C C . ASN A 1 172 ? 0.586 -7.113 10.501 1.00 96.50 172 ASN A C 1
ATOM 1329 O O . ASN A 1 172 ? 1.391 -7.045 9.574 1.00 96.50 172 ASN A O 1
ATOM 1333 N N . LEU A 1 173 ? -0.675 -6.677 10.368 1.00 96.25 173 LEU A N 1
ATOM 1334 C CA . LEU A 1 173 ? -1.173 -6.053 9.132 1.00 96.25 173 LEU A CA 1
ATOM 1335 C C . LEU A 1 173 ? -0.406 -4.761 8.794 1.00 96.25 173 LEU A C 1
ATOM 1337 O O . LEU A 1 173 ? -0.083 -4.525 7.628 1.00 96.25 173 LEU A O 1
ATOM 1341 N N . ILE A 1 174 ? -0.080 -3.940 9.797 1.00 95.88 174 ILE A N 1
ATOM 1342 C CA . ILE A 1 174 ? 0.749 -2.736 9.635 1.00 95.88 174 ILE A CA 1
ATOM 1343 C C . ILE A 1 174 ? 2.168 -3.113 9.191 1.00 95.88 174 ILE A C 1
ATOM 1345 O O . ILE A 1 174 ? 2.709 -2.498 8.270 1.00 95.88 174 ILE A O 1
ATOM 1349 N N . ALA A 1 175 ? 2.773 -4.136 9.795 1.00 94.19 175 ALA A N 1
ATOM 1350 C CA . ALA A 1 175 ? 4.093 -4.625 9.405 1.00 94.19 175 ALA A CA 1
ATOM 1351 C C . ALA A 1 175 ? 4.106 -5.110 7.945 1.00 94.19 175 ALA A C 1
ATOM 1353 O O . ALA A 1 175 ? 4.996 -4.733 7.177 1.00 94.19 175 ALA A O 1
ATOM 1354 N N . ASP A 1 176 ? 3.081 -5.856 7.527 1.00 92.00 176 ASP A N 1
ATOM 1355 C CA . ASP A 1 176 ? 2.906 -6.286 6.140 1.00 92.00 176 ASP A CA 1
ATOM 1356 C C . ASP A 1 176 ? 2.716 -5.096 5.194 1.00 92.00 176 ASP A C 1
ATOM 1358 O O . ASP A 1 176 ? 3.365 -5.029 4.146 1.00 92.00 176 ASP A O 1
ATOM 1362 N N . ALA A 1 177 ? 1.892 -4.114 5.568 1.00 92.25 177 ALA A N 1
ATOM 1363 C CA . ALA A 1 177 ? 1.708 -2.881 4.803 1.00 92.25 177 ALA A CA 1
ATOM 1364 C C . ALA A 1 177 ? 3.034 -2.125 4.646 1.00 92.25 177 ALA A C 1
ATOM 1366 O O . ALA A 1 177 ? 3.389 -1.696 3.546 1.00 92.25 177 ALA A O 1
ATOM 1367 N N . ASN A 1 178 ? 3.812 -2.022 5.722 1.00 89.81 178 ASN A N 1
ATOM 1368 C CA . ASN A 1 178 ? 5.130 -1.399 5.719 1.00 89.81 178 ASN A CA 1
ATOM 1369 C C . ASN A 1 178 ? 6.128 -2.154 4.846 1.00 89.81 178 ASN A C 1
ATOM 1371 O O . ASN A 1 178 ? 6.876 -1.516 4.101 1.00 89.81 178 ASN A O 1
ATOM 1375 N N . LYS A 1 179 ? 6.088 -3.486 4.824 1.00 87.94 179 LYS A N 1
ATOM 1376 C CA . LYS A 1 179 ? 6.857 -4.283 3.865 1.00 87.94 179 LYS A CA 1
ATOM 1377 C C . LYS A 1 179 ? 6.474 -3.956 2.419 1.00 87.94 179 LYS A C 1
ATOM 1379 O O . LYS A 1 179 ? 7.354 -3.678 1.609 1.00 87.94 179 LYS A O 1
ATOM 1384 N N . ARG A 1 180 ? 5.175 -3.889 2.090 1.00 84.75 180 ARG A N 1
ATOM 1385 C CA . ARG A 1 180 ? 4.708 -3.509 0.735 1.00 84.75 180 ARG A CA 1
ATOM 1386 C C . ARG A 1 180 ? 5.137 -2.092 0.335 1.00 84.75 180 ARG A C 1
ATOM 1388 O O . ARG A 1 180 ? 5.495 -1.865 -0.818 1.00 84.75 180 ARG A O 1
ATOM 1395 N N . ARG A 1 181 ? 5.153 -1.153 1.285 1.00 82.81 181 ARG A N 1
ATOM 1396 C CA . ARG A 1 181 ? 5.618 0.232 1.085 1.00 82.81 181 ARG A CA 1
ATOM 1397 C C . ARG A 1 181 ? 7.120 0.320 0.819 1.00 82.81 181 ARG A C 1
ATOM 1399 O O . ARG A 1 181 ? 7.581 1.175 0.055 1.00 82.81 181 ARG A O 1
ATOM 1406 N N . THR A 1 182 ? 7.904 -0.502 1.510 1.00 78.62 182 THR A N 1
ATOM 1407 C CA . THR A 1 182 ? 9.364 -0.344 1.595 1.00 78.62 182 THR A CA 1
ATOM 1408 C C . THR A 1 182 ? 10.145 -1.262 0.672 1.00 78.62 182 THR A C 1
ATOM 1410 O O . THR A 1 182 ? 11.287 -0.934 0.345 1.00 78.62 182 THR A O 1
ATOM 1413 N N . GLU A 1 183 ? 9.549 -2.357 0.209 1.00 78.56 183 GLU A N 1
ATOM 1414 C CA . GLU A 1 183 ? 10.225 -3.333 -0.632 1.00 78.56 183 GLU A CA 1
ATOM 1415 C C . GLU A 1 183 ? 9.626 -3.368 -2.040 1.00 78.56 183 GLU A C 1
ATOM 1417 O O . GLU A 1 183 ? 8.422 -3.585 -2.207 1.00 78.56 183 GLU A O 1
ATOM 1422 N N . PRO A 1 184 ? 10.454 -3.203 -3.087 1.00 78.06 184 PRO A N 1
ATOM 1423 C CA . PRO A 1 184 ? 9.994 -3.466 -4.432 1.00 78.06 184 PRO A CA 1
ATOM 1424 C C . PRO A 1 184 ? 9.708 -4.954 -4.587 1.00 78.06 184 PRO A C 1
ATOM 1426 O O . PRO A 1 184 ? 10.490 -5.814 -4.180 1.00 78.06 184 PRO A O 1
ATOM 1429 N N . ARG A 1 185 ? 8.595 -5.271 -5.236 1.00 78.50 185 ARG A N 1
ATOM 1430 C CA . ARG A 1 185 ? 8.226 -6.664 -5.456 1.00 78.50 185 ARG A CA 1
ATOM 1431 C C . ARG A 1 185 ? 8.998 -7.330 -6.587 1.00 78.50 185 ARG A C 1
ATOM 1433 O O . ARG A 1 185 ? 9.457 -6.686 -7.535 1.00 78.50 185 ARG A O 1
ATOM 1440 N N . SER A 1 186 ? 9.074 -8.654 -6.503 1.00 83.06 186 SER A N 1
ATOM 1441 C CA . SER A 1 186 ? 9.595 -9.493 -7.574 1.00 83.06 186 SER A CA 1
ATOM 1442 C C . SER A 1 186 ? 8.665 -9.489 -8.795 1.00 83.06 186 SER A C 1
ATOM 1444 O O . SER A 1 186 ? 7.462 -9.208 -8.724 1.00 83.06 186 SER A O 1
ATOM 1446 N N . LEU A 1 187 ? 9.257 -9.781 -9.948 1.00 84.25 187 LEU A N 1
ATOM 1447 C CA . LEU A 1 187 ? 8.565 -9.869 -11.225 1.00 84.25 187 LEU A CA 1
ATOM 1448 C C . LEU A 1 187 ? 7.936 -11.260 -11.377 1.00 84.25 187 LEU A C 1
ATOM 1450 O O . LEU A 1 187 ? 8.656 -12.256 -11.389 1.00 84.25 187 LEU A O 1
ATOM 1454 N N . SER A 1 188 ? 6.608 -11.341 -11.508 1.00 83.94 188 SER A N 1
ATOM 1455 C CA . SER A 1 188 ? 5.922 -12.616 -11.762 1.00 83.94 188 SER A CA 1
ATOM 1456 C C . SER A 1 188 ? 5.869 -12.943 -13.258 1.00 83.94 188 SER A C 1
ATOM 1458 O O . SER A 1 188 ? 5.987 -12.062 -14.114 1.00 83.94 188 SER A O 1
ATOM 1460 N N . ALA A 1 189 ? 5.583 -14.203 -13.596 1.00 83.12 189 ALA A N 1
ATOM 1461 C CA . ALA A 1 189 ? 5.363 -14.617 -14.983 1.00 83.12 189 ALA A CA 1
ATOM 1462 C C . ALA A 1 189 ? 4.206 -13.855 -15.664 1.00 83.12 189 ALA A C 1
ATOM 1464 O O . ALA A 1 189 ? 4.258 -13.583 -16.865 1.00 83.12 189 ALA A O 1
ATOM 1465 N N . ALA A 1 190 ? 3.165 -13.485 -14.911 1.00 77.44 190 ALA A N 1
ATOM 1466 C CA . ALA A 1 190 ? 2.058 -12.689 -15.433 1.00 77.44 190 ALA A CA 1
ATOM 1467 C C . ALA A 1 190 ? 2.496 -11.251 -15.760 1.00 77.44 190 ALA A C 1
ATOM 1469 O O . ALA A 1 190 ? 2.092 -10.707 -16.791 1.00 77.44 190 ALA A O 1
ATOM 1470 N N . ASP A 1 191 ? 3.364 -10.655 -14.937 1.00 82.19 191 ASP A N 1
ATOM 1471 C CA . ASP A 1 191 ? 3.917 -9.327 -15.218 1.00 82.19 191 ASP A CA 1
ATOM 1472 C C . ASP A 1 191 ? 4.827 -9.345 -16.431 1.00 82.19 191 ASP A C 1
ATOM 1474 O O . ASP A 1 191 ? 4.722 -8.441 -17.253 1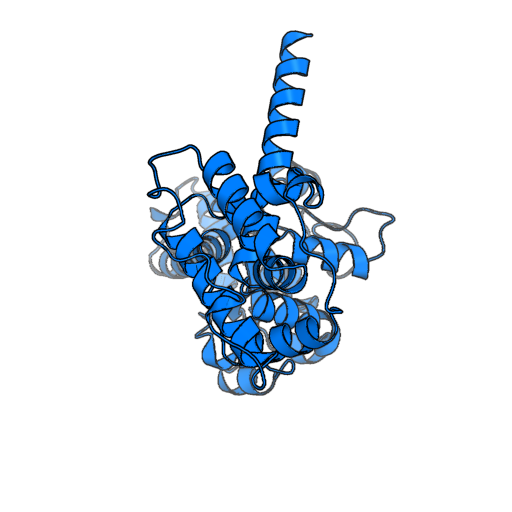.00 82.19 191 ASP A O 1
ATOM 1478 N N . ILE A 1 192 ? 5.668 -10.377 -16.574 1.00 88.88 192 ILE A N 1
ATOM 1479 C CA . ILE A 1 192 ? 6.519 -10.548 -17.756 1.00 88.88 192 ILE A CA 1
ATOM 1480 C C . ILE A 1 192 ? 5.652 -10.499 -19.010 1.00 88.88 192 ILE A C 1
ATOM 1482 O O . ILE A 1 192 ? 5.890 -9.660 -19.874 1.00 88.88 192 ILE A O 1
ATOM 1486 N N . ARG A 1 193 ? 4.590 -11.316 -19.079 1.00 86.69 193 ARG A N 1
ATOM 1487 C CA . ARG A 1 193 ? 3.670 -11.331 -20.230 1.00 86.69 193 ARG A CA 1
ATOM 1488 C C . ARG A 1 193 ? 3.013 -9.970 -20.469 1.00 86.69 193 ARG A C 1
ATOM 1490 O O . ARG A 1 193 ? 2.997 -9.487 -21.600 1.00 86.69 193 ARG A O 1
ATOM 1497 N N . ARG A 1 194 ? 2.491 -9.329 -19.417 1.00 84.38 194 ARG A N 1
ATOM 1498 C CA . ARG A 1 194 ? 1.812 -8.026 -19.523 1.00 84.38 194 ARG A CA 1
ATOM 1499 C C . ARG A 1 194 ? 2.765 -6.922 -19.986 1.00 84.38 194 ARG A C 1
ATOM 1501 O O . ARG A 1 194 ? 2.429 -6.156 -20.889 1.00 84.38 194 ARG A O 1
ATOM 1508 N N . CYS A 1 195 ? 3.934 -6.815 -19.365 1.00 86.50 195 CYS A N 1
ATOM 1509 C CA . CYS A 1 195 ? 4.930 -5.802 -19.693 1.00 86.50 195 CYS A CA 1
ATOM 1510 C C . CYS A 1 195 ? 5.531 -6.051 -21.077 1.00 86.50 195 CYS A C 1
ATOM 1512 O O . CYS A 1 195 ? 5.664 -5.096 -21.837 1.00 86.50 195 CYS A O 1
ATOM 1514 N N . ALA A 1 196 ? 5.786 -7.308 -21.449 1.00 88.50 196 ALA A N 1
ATOM 1515 C CA . ALA A 1 196 ? 6.247 -7.673 -22.784 1.00 88.50 196 ALA A CA 1
ATOM 1516 C C . ALA A 1 196 ? 5.243 -7.259 -23.870 1.00 88.50 196 ALA A C 1
ATOM 1518 O O . ALA A 1 196 ? 5.617 -6.589 -24.831 1.00 88.50 196 ALA A O 1
ATOM 1519 N N . ALA A 1 197 ? 3.951 -7.547 -23.677 1.00 85.62 197 ALA A N 1
ATOM 1520 C CA . ALA A 1 197 ? 2.898 -7.140 -24.610 1.00 85.62 197 ALA A CA 1
ATOM 1521 C C . ALA A 1 197 ? 2.793 -5.610 -24.765 1.00 85.62 197 ALA A C 1
ATOM 1523 O O . ALA A 1 197 ? 2.568 -5.107 -25.867 1.00 85.62 197 ALA A O 1
ATOM 1524 N N . ARG A 1 198 ? 2.976 -4.847 -23.675 1.00 84.12 198 ARG A N 1
ATOM 1525 C CA . ARG A 1 198 ? 3.041 -3.373 -23.730 1.00 84.12 198 ARG A CA 1
ATOM 1526 C C . ARG A 1 198 ? 4.284 -2.898 -24.474 1.00 84.12 198 ARG A C 1
ATOM 1528 O O . ARG A 1 198 ? 4.198 -1.977 -25.282 1.00 84.12 198 ARG A O 1
ATOM 1535 N N . LEU A 1 199 ? 5.423 -3.523 -24.205 1.00 84.81 199 LEU A N 1
ATOM 1536 C CA . LEU A 1 199 ? 6.711 -3.135 -24.756 1.00 84.81 199 LEU A CA 1
ATOM 1537 C C . LEU A 1 199 ? 6.826 -3.424 -26.255 1.00 84.81 199 LEU A C 1
ATOM 1539 O O . LEU A 1 199 ? 7.407 -2.620 -26.980 1.00 84.81 199 LEU A O 1
ATOM 1543 N N . ALA A 1 200 ? 6.206 -4.504 -26.734 1.00 84.75 200 ALA A N 1
ATOM 1544 C CA . ALA A 1 200 ? 6.136 -4.843 -28.155 1.00 84.75 200 ALA A CA 1
ATOM 1545 C C . ALA A 1 200 ? 5.505 -3.724 -29.010 1.00 84.75 200 ALA A C 1
ATOM 1547 O O . ALA A 1 200 ? 5.852 -3.565 -30.178 1.00 84.75 200 ALA A O 1
ATOM 1548 N N . ARG A 1 201 ? 4.626 -2.900 -28.416 1.00 83.31 201 ARG A N 1
ATOM 1549 C CA . ARG A 1 201 ? 3.980 -1.748 -29.074 1.00 83.31 201 ARG A CA 1
ATOM 1550 C C . ARG A 1 201 ? 4.866 -0.503 -29.14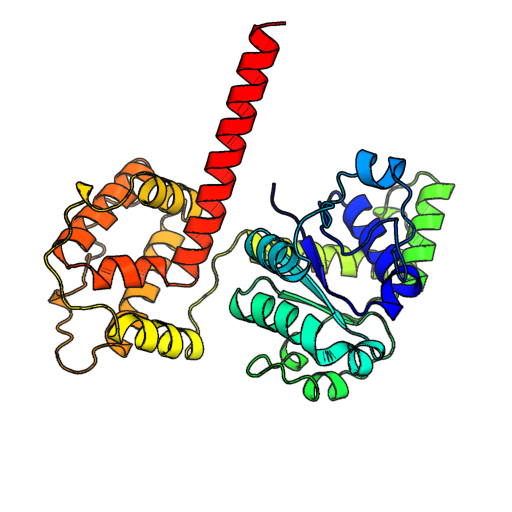3 1.00 83.31 201 ARG A C 1
ATOM 1552 O O . ARG A 1 201 ? 4.516 0.457 -29.823 1.00 83.31 201 ARG A O 1
ATOM 1559 N N . VAL A 1 202 ? 5.989 -0.480 -28.428 1.00 79.31 202 VAL A N 1
ATOM 1560 C CA . VAL A 1 202 ? 6.930 0.643 -28.472 1.00 79.31 202 VAL A CA 1
ATOM 1561 C C . VAL A 1 202 ? 7.740 0.525 -29.764 1.00 79.31 202 VAL A C 1
ATOM 1563 O O . VAL A 1 202 ? 8.380 -0.510 -29.972 1.00 79.31 202 VAL A O 1
ATOM 1566 N N . PRO A 1 203 ? 7.752 1.539 -30.645 1.00 73.06 203 PRO A N 1
ATOM 1567 C CA . PRO A 1 203 ? 8.501 1.463 -31.893 1.00 73.06 203 PRO A CA 1
ATOM 1568 C C . PRO A 1 203 ? 10.004 1.358 -31.625 1.00 73.06 203 PRO A C 1
ATOM 1570 O O . PRO A 1 203 ? 10.514 1.891 -30.633 1.00 73.06 203 PRO A O 1
ATOM 1573 N N . VAL A 1 204 ? 10.718 0.686 -32.530 1.00 74.12 204 VAL A N 1
ATOM 1574 C CA . VAL A 1 204 ? 12.178 0.815 -32.592 1.00 74.12 204 VAL A CA 1
ATOM 1575 C C . VAL A 1 204 ? 12.472 2.251 -33.013 1.00 74.12 204 VAL A C 1
ATOM 1577 O O . VAL A 1 204 ? 11.960 2.722 -34.024 1.00 74.12 204 VAL A O 1
ATOM 1580 N N . GLY A 1 205 ? 13.224 2.967 -32.188 1.00 66.31 205 GLY A N 1
ATOM 1581 C CA . GLY A 1 205 ? 13.543 4.375 -32.392 1.00 66.31 205 GLY A CA 1
ATOM 1582 C C . GLY A 1 205 ? 15.039 4.627 -32.244 1.00 66.31 205 GLY A C 1
ATOM 1583 O O . GLY A 1 205 ? 15.781 3.693 -31.926 1.00 66.31 205 GLY A O 1
ATOM 1584 N N . PRO A 1 206 ? 15.483 5.876 -32.452 1.00 71.06 206 PRO A N 1
ATOM 1585 C CA . PRO A 1 206 ? 16.883 6.233 -32.288 1.00 71.06 206 PRO A CA 1
ATOM 1586 C C . PRO A 1 206 ? 17.371 5.952 -30.861 1.00 71.06 206 PRO A C 1
ATOM 1588 O O . PRO A 1 206 ? 16.592 5.863 -29.903 1.00 71.06 206 PRO A O 1
ATOM 1591 N N . ILE A 1 207 ? 18.690 5.828 -30.739 1.00 73.56 207 ILE A N 1
ATOM 1592 C CA . ILE A 1 207 ? 19.406 5.783 -29.464 1.00 73.56 207 ILE A CA 1
ATOM 1593 C C . ILE A 1 207 ? 19.021 7.027 -28.648 1.00 73.56 207 ILE A C 1
ATOM 1595 O O . ILE A 1 207 ? 19.056 8.146 -29.160 1.00 73.56 207 ILE A O 1
ATOM 1599 N N . LEU A 1 208 ? 18.631 6.834 -27.386 1.00 68.00 208 LEU A N 1
ATOM 1600 C CA . LEU A 1 208 ? 18.297 7.942 -26.494 1.00 68.00 208 LEU A CA 1
ATOM 1601 C C . LEU A 1 208 ? 19.566 8.376 -25.771 1.00 68.00 208 LEU A C 1
ATOM 1603 O O . LEU A 1 208 ? 20.136 7.610 -25.021 1.00 68.00 208 LEU A O 1
ATOM 1607 N N . THR A 1 209 ? 20.025 9.607 -25.924 1.00 73.56 209 THR A N 1
ATOM 1608 C CA . THR A 1 209 ? 21.031 10.140 -24.987 1.00 73.56 209 THR A CA 1
ATOM 1609 C C . THR A 1 209 ? 20.377 10.562 -23.665 1.00 73.56 209 THR A C 1
ATOM 1611 O O . THR A 1 209 ? 19.162 10.760 -23.612 1.00 73.56 209 THR A O 1
ATOM 1614 N N . LEU A 1 210 ? 21.179 10.731 -22.606 1.00 72.25 210 LEU A N 1
ATOM 1615 C CA . LEU A 1 210 ? 20.716 11.117 -21.264 1.00 72.25 210 LEU A CA 1
ATOM 1616 C C . LEU A 1 210 ? 19.800 12.354 -21.269 1.00 72.25 210 LEU A C 1
ATOM 1618 O O . LEU A 1 210 ? 18.810 12.379 -20.550 1.00 72.25 210 LEU A O 1
ATOM 1622 N N . GLN A 1 211 ? 20.084 13.338 -22.126 1.00 77.94 211 GLN A N 1
ATOM 1623 C CA . GLN A 1 211 ? 19.306 14.579 -22.239 1.00 77.94 211 GLN A CA 1
ATOM 1624 C C . GLN A 1 211 ? 17.845 14.368 -22.682 1.00 77.94 211 GLN A C 1
ATOM 1626 O O . GLN A 1 211 ? 17.029 15.273 -22.558 1.00 77.94 211 GLN A O 1
ATOM 1631 N N . HIS A 1 212 ? 17.509 13.189 -23.218 1.00 77.38 212 HIS A N 1
ATOM 1632 C CA . HIS A 1 212 ? 16.139 12.841 -23.605 1.00 77.38 212 HIS A CA 1
ATOM 1633 C C . HIS A 1 212 ? 15.324 12.244 -22.452 1.00 77.38 212 HIS A C 1
ATOM 1635 O O . HIS A 1 212 ? 14.132 11.990 -22.621 1.00 77.38 212 HIS A O 1
ATOM 1641 N N . ILE A 1 213 ? 15.953 11.966 -21.309 1.00 75.56 213 ILE A N 1
ATOM 1642 C CA . ILE A 1 213 ? 15.291 11.415 -20.131 1.00 75.56 213 ILE A CA 1
ATOM 1643 C C . ILE A 1 213 ? 15.099 12.571 -19.151 1.00 75.56 213 ILE A C 1
ATOM 1645 O O . ILE A 1 213 ? 16.091 13.184 -18.755 1.00 75.56 213 ILE A O 1
ATOM 1649 N N . PRO A 1 214 ? 13.853 12.892 -18.758 1.00 80.00 214 PRO A N 1
ATOM 1650 C CA . PRO A 1 214 ? 13.609 13.971 -17.812 1.00 80.00 214 PRO A CA 1
ATOM 1651 C C . PRO A 1 214 ? 14.403 13.757 -16.521 1.00 80.00 214 PRO A C 1
ATOM 1653 O O . PRO A 1 214 ? 14.385 12.665 -15.950 1.00 80.00 214 PRO A O 1
ATOM 1656 N N . GLU A 1 215 ? 15.074 14.801 -16.038 1.00 79.44 215 GLU A N 1
ATOM 1657 C CA . GLU A 1 215 ? 15.881 14.740 -14.815 1.00 79.44 215 GLU A CA 1
ATOM 1658 C C . GLU A 1 215 ? 15.066 14.231 -13.618 1.00 79.44 215 GLU A C 1
ATOM 1660 O O . GLU A 1 215 ? 15.562 13.446 -12.812 1.00 79.44 215 GLU A O 1
ATOM 1665 N N . GLN A 1 216 ? 13.779 14.584 -13.551 1.00 77.50 216 GLN A N 1
ATOM 1666 C CA . GLN A 1 216 ? 12.866 14.140 -12.498 1.00 77.50 216 GLN A CA 1
ATOM 1667 C C . GLN A 1 216 ? 12.738 12.612 -12.454 1.00 77.50 216 GLN A C 1
ATOM 1669 O O . GLN A 1 216 ? 12.686 12.040 -11.370 1.00 77.50 216 GLN A O 1
ATOM 1674 N N . VAL A 1 217 ? 12.751 11.943 -13.611 1.00 74.06 217 VAL A N 1
ATOM 1675 C CA . VAL A 1 217 ? 12.709 10.475 -13.707 1.00 74.06 217 VAL A CA 1
ATOM 1676 C C . VAL A 1 217 ? 14.004 9.869 -13.168 1.00 74.06 217 VAL A C 1
ATOM 1678 O O . VAL A 1 217 ? 13.963 8.897 -12.415 1.00 74.06 217 VAL A O 1
ATOM 1681 N N . ILE A 1 218 ? 15.154 10.456 -13.513 1.00 79.31 218 ILE A N 1
ATOM 1682 C CA . ILE A 1 218 ? 16.472 9.998 -13.050 1.00 79.31 218 ILE A CA 1
ATOM 1683 C C . ILE A 1 218 ? 16.572 10.140 -11.528 1.00 79.31 218 ILE A C 1
ATOM 1685 O O . ILE A 1 218 ? 16.944 9.190 -10.837 1.00 79.31 218 ILE A O 1
ATOM 1689 N N . VAL A 1 219 ? 16.193 11.305 -11.001 1.00 77.12 219 VAL A N 1
ATOM 1690 C CA . VAL A 1 219 ? 16.203 11.600 -9.564 1.00 77.12 219 VAL A CA 1
ATOM 1691 C C . VAL A 1 219 ? 15.223 10.700 -8.812 1.00 77.12 219 VAL A C 1
ATOM 1693 O O . VAL A 1 219 ? 15.595 10.137 -7.781 1.00 77.12 219 VAL A O 1
ATOM 1696 N N . ALA A 1 220 ? 14.006 10.513 -9.330 1.00 76.25 220 ALA A N 1
ATOM 1697 C CA . ALA A 1 220 ? 13.008 9.651 -8.705 1.00 76.25 220 ALA A CA 1
ATOM 1698 C C . ALA A 1 220 ? 13.494 8.197 -8.631 1.00 76.25 220 ALA A C 1
ATOM 1700 O O . ALA A 1 220 ? 13.484 7.601 -7.557 1.00 76.25 220 ALA A O 1
ATOM 1701 N N . MET A 1 221 ? 14.026 7.654 -9.729 1.00 82.19 221 MET A N 1
ATOM 1702 C CA . MET A 1 221 ? 14.616 6.311 -9.750 1.00 82.19 221 MET A CA 1
ATOM 1703 C C . MET A 1 221 ? 15.788 6.178 -8.775 1.00 82.19 221 MET A C 1
ATOM 1705 O O . MET A 1 221 ? 15.883 5.179 -8.060 1.00 82.19 221 MET A O 1
ATOM 1709 N N . ALA A 1 222 ? 16.649 7.197 -8.697 1.00 81.62 222 ALA A N 1
ATOM 1710 C CA . ALA A 1 222 ? 17.791 7.193 -7.794 1.00 81.62 222 ALA A CA 1
ATOM 1711 C C . ALA A 1 222 ? 17.406 7.154 -6.321 1.00 81.62 222 ALA A C 1
ATOM 1713 O O . ALA A 1 222 ? 17.988 6.382 -5.555 1.00 81.62 222 ALA A O 1
ATOM 1714 N N . ARG A 1 223 ? 16.415 7.958 -5.941 1.00 78.50 223 ARG A N 1
ATOM 1715 C CA . ARG A 1 223 ? 15.882 8.009 -4.577 1.00 78.50 223 ARG A CA 1
ATOM 1716 C C . ARG A 1 223 ? 15.088 6.759 -4.231 1.00 78.50 223 ARG A C 1
ATOM 1718 O O . ARG A 1 223 ? 15.281 6.186 -3.164 1.00 78.50 223 ARG A O 1
ATOM 1725 N N . GLY A 1 224 ? 14.235 6.318 -5.153 1.00 79.56 224 GLY A N 1
ATOM 1726 C CA . GLY A 1 224 ? 13.392 5.146 -4.979 1.00 79.56 224 GLY A CA 1
ATOM 1727 C C . GLY A 1 224 ? 14.216 3.880 -4.786 1.00 79.56 224 GLY A C 1
ATOM 1728 O O . GLY A 1 224 ? 14.049 3.188 -3.785 1.00 79.56 224 GLY A O 1
ATOM 1729 N N . LEU A 1 225 ? 15.146 3.593 -5.702 1.00 82.31 225 LEU A N 1
ATOM 1730 C CA . LEU A 1 225 ? 15.942 2.368 -5.632 1.00 82.31 225 LEU A CA 1
ATOM 1731 C C . LEU A 1 225 ? 16.934 2.430 -4.485 1.00 82.31 225 LEU A C 1
ATOM 1733 O O . LEU A 1 225 ? 16.968 1.485 -3.706 1.00 82.31 225 LEU A O 1
ATOM 1737 N N . GLY A 1 226 ? 17.648 3.546 -4.316 1.00 74.75 226 GLY A N 1
ATOM 1738 C CA . GLY A 1 226 ? 18.386 3.896 -3.096 1.00 74.75 226 GLY A CA 1
ATOM 1739 C C . GLY A 1 226 ? 19.546 2.974 -2.690 1.00 74.75 226 GLY A C 1
ATOM 1740 O O . GLY A 1 226 ? 20.439 3.429 -1.985 1.00 74.75 226 GLY A O 1
ATOM 1741 N N . THR A 1 227 ? 19.570 1.715 -3.140 1.00 79.06 227 THR A N 1
ATOM 1742 C CA . THR A 1 227 ? 20.558 0.695 -2.787 1.00 79.06 227 THR A CA 1
ATOM 1743 C C . THR A 1 227 ? 21.028 -0.090 -4.019 1.00 79.06 227 THR A C 1
ATOM 1745 O O . THR A 1 227 ? 20.280 -0.231 -5.000 1.00 79.06 227 THR A O 1
ATOM 1748 N N . PRO A 1 228 ? 22.257 -0.632 -3.967 1.00 71.75 228 PRO A N 1
ATOM 1749 C CA . PRO A 1 228 ? 22.783 -1.550 -4.970 1.00 71.75 228 PRO A CA 1
ATOM 1750 C C . PRO A 1 228 ? 21.889 -2.709 -5.368 1.00 71.75 228 PRO A C 1
ATOM 1752 O O . PRO A 1 228 ? 21.674 -2.974 -6.550 1.00 71.75 228 PRO A O 1
ATOM 1755 N N . GLU A 1 229 ? 21.359 -3.401 -4.376 1.00 76.12 229 GLU A N 1
ATOM 1756 C CA . GLU A 1 229 ? 20.653 -4.660 -4.545 1.00 76.12 229 GLU A CA 1
ATOM 1757 C C . GLU A 1 229 ? 19.352 -4.418 -5.310 1.00 76.12 229 GLU A C 1
ATOM 1759 O O . GLU A 1 229 ? 18.988 -5.177 -6.210 1.00 76.12 229 GLU A O 1
ATOM 1764 N N . ARG A 1 230 ? 18.686 -3.294 -5.017 1.00 82.31 230 ARG A N 1
ATOM 1765 C CA . ARG A 1 230 ? 17.472 -2.862 -5.715 1.00 82.31 230 ARG A CA 1
ATOM 1766 C C . ARG A 1 230 ? 17.765 -2.424 -7.145 1.00 82.31 230 ARG A C 1
ATOM 1768 O O . ARG A 1 230 ? 16.987 -2.740 -8.043 1.00 82.31 230 ARG A O 1
ATOM 1775 N N . ALA A 1 231 ? 18.889 -1.751 -7.385 1.00 79.88 231 ALA A N 1
ATOM 1776 C CA . ALA A 1 231 ? 19.313 -1.410 -8.739 1.00 79.88 231 ALA A CA 1
ATOM 1777 C C . ALA A 1 231 ? 19.569 -2.663 -9.591 1.00 79.88 231 ALA A C 1
ATOM 1779 O O . ALA A 1 231 ? 19.045 -2.773 -10.701 1.00 79.88 231 ALA A O 1
ATOM 1780 N N . ALA A 1 232 ? 20.308 -3.634 -9.050 1.00 79.75 232 ALA A N 1
ATOM 1781 C CA . ALA A 1 232 ? 20.573 -4.905 -9.717 1.00 79.75 232 ALA A CA 1
ATOM 1782 C C . ALA A 1 232 ? 19.274 -5.678 -9.997 1.00 79.75 232 ALA A C 1
ATOM 1784 O O . ALA A 1 232 ? 19.048 -6.123 -11.122 1.00 79.75 232 ALA A O 1
ATOM 1785 N N . ALA A 1 233 ? 18.371 -5.760 -9.014 1.00 83.38 233 ALA A N 1
ATOM 1786 C CA . ALA A 1 233 ? 17.063 -6.379 -9.195 1.00 83.38 233 ALA A CA 1
ATOM 1787 C C . ALA A 1 233 ? 16.248 -5.697 -10.311 1.00 83.38 233 ALA A C 1
ATOM 1789 O O . ALA A 1 233 ? 15.628 -6.389 -11.119 1.00 83.38 233 ALA A O 1
ATOM 1790 N N . ALA A 1 234 ? 16.286 -4.363 -10.414 1.00 86.12 234 ALA A N 1
ATOM 1791 C CA . ALA A 1 234 ? 15.616 -3.625 -11.486 1.00 86.12 234 ALA A CA 1
ATOM 1792 C C . ALA A 1 234 ? 16.145 -3.976 -12.873 1.00 86.12 234 ALA A C 1
ATOM 1794 O O . ALA A 1 234 ? 15.358 -4.206 -13.796 1.00 86.12 234 ALA A O 1
ATOM 1795 N N . LEU A 1 235 ? 17.463 -4.089 -13.015 1.00 84.06 235 LEU A N 1
ATOM 1796 C CA . LEU A 1 235 ? 18.089 -4.489 -14.272 1.00 84.06 235 LEU A CA 1
ATOM 1797 C C . LEU A 1 235 ? 17.726 -5.931 -14.651 1.00 84.06 235 LEU A C 1
ATOM 1799 O O . LEU A 1 235 ? 17.322 -6.168 -15.790 1.00 84.06 235 LEU A O 1
ATOM 1803 N N . THR A 1 236 ? 17.741 -6.867 -13.699 1.00 85.44 236 THR A N 1
ATOM 1804 C CA . THR A 1 236 ? 17.328 -8.263 -13.932 1.00 85.44 236 THR A CA 1
ATOM 1805 C C . THR A 1 236 ? 15.867 -8.365 -14.387 1.00 85.44 236 THR A C 1
ATOM 1807 O O . THR A 1 236 ? 15.546 -9.086 -15.339 1.00 85.44 236 THR A O 1
ATOM 1810 N N . GLN A 1 237 ? 14.959 -7.614 -13.751 1.00 89.56 237 GLN A N 1
ATOM 1811 C CA . GLN A 1 237 ? 13.551 -7.576 -14.164 1.00 89.56 237 GLN A CA 1
ATOM 1812 C C . GLN A 1 237 ? 13.392 -6.993 -15.576 1.00 89.56 237 GLN A C 1
ATOM 1814 O O . GLN A 1 237 ? 12.626 -7.513 -16.389 1.00 89.56 237 GLN A O 1
ATOM 1819 N N . THR A 1 238 ? 14.149 -5.936 -15.877 1.00 87.31 238 THR A N 1
ATOM 1820 C CA . THR A 1 238 ? 14.161 -5.264 -17.182 1.00 87.31 238 THR A CA 1
ATOM 1821 C C . THR A 1 238 ? 14.568 -6.238 -18.286 1.00 87.31 238 THR A C 1
ATOM 1823 O O . THR A 1 238 ? 13.844 -6.398 -19.270 1.00 87.31 238 THR A O 1
ATOM 1826 N N . GLN A 1 239 ? 15.676 -6.957 -18.086 1.00 84.94 239 GLN A N 1
ATOM 1827 C CA . GLN A 1 239 ? 16.173 -7.974 -19.017 1.00 84.94 239 GLN A CA 1
ATOM 1828 C C . GLN A 1 239 ? 15.147 -9.086 -19.255 1.00 84.94 239 GLN A C 1
ATOM 1830 O O . GLN A 1 239 ? 14.898 -9.452 -20.402 1.00 84.94 239 GLN A O 1
ATOM 1835 N N . SER A 1 240 ? 14.489 -9.560 -18.193 1.00 88.69 240 SER A N 1
ATOM 1836 C CA . SER A 1 240 ? 13.463 -10.608 -18.286 1.00 88.69 240 SER A CA 1
ATOM 1837 C C . SER A 1 240 ? 12.270 -10.186 -19.154 1.00 88.69 240 SER A C 1
ATOM 1839 O O . SER A 1 240 ? 11.785 -10.965 -19.974 1.00 88.69 240 SER A O 1
ATOM 1841 N N . ILE A 1 241 ? 11.804 -8.938 -19.015 1.00 89.31 241 ILE A N 1
ATOM 1842 C CA . ILE A 1 241 ? 10.708 -8.396 -19.836 1.00 89.31 241 ILE A CA 1
ATOM 1843 C C . ILE A 1 241 ? 11.125 -8.280 -21.303 1.00 89.31 241 ILE A C 1
ATOM 1845 O O . ILE A 1 241 ? 10.338 -8.588 -22.196 1.00 89.31 241 ILE A O 1
ATOM 1849 N N . LEU A 1 242 ? 12.352 -7.834 -21.558 1.00 85.38 242 LEU A N 1
ATOM 1850 C CA . LEU A 1 242 ? 12.856 -7.631 -22.913 1.00 85.38 242 LEU A CA 1
ATOM 1851 C C . LEU A 1 242 ? 13.062 -8.944 -23.663 1.00 85.38 242 LEU A C 1
ATOM 1853 O O . LEU A 1 242 ? 12.635 -9.042 -24.812 1.00 85.38 242 LEU A O 1
ATOM 1857 N N . ALA A 1 243 ? 13.630 -9.950 -22.995 1.00 85.69 243 ALA A N 1
ATOM 1858 C CA . ALA A 1 243 ? 13.775 -11.294 -23.544 1.00 85.69 243 ALA A CA 1
ATOM 1859 C C . ALA A 1 243 ? 12.410 -11.896 -23.923 1.00 85.69 243 ALA A C 1
ATOM 1861 O O . ALA A 1 243 ? 12.268 -12.503 -24.980 1.00 85.69 243 ALA A O 1
ATOM 1862 N N . ALA A 1 244 ? 11.379 -11.671 -23.100 1.00 89.31 244 ALA A N 1
ATOM 1863 C CA . ALA A 1 244 ? 10.025 -12.138 -23.392 1.00 89.31 244 ALA A CA 1
ATOM 1864 C C . ALA A 1 244 ? 9.317 -11.345 -24.509 1.00 89.31 244 ALA A C 1
ATOM 1866 O O . ALA A 1 244 ? 8.465 -11.897 -25.201 1.00 89.31 244 ALA A O 1
ATOM 1867 N N . ALA A 1 245 ? 9.626 -10.056 -24.677 1.00 87.62 245 ALA A N 1
ATOM 1868 C CA . ALA A 1 245 ? 8.986 -9.199 -25.676 1.00 87.62 245 ALA A CA 1
ATOM 1869 C C . ALA A 1 245 ? 9.520 -9.410 -27.098 1.00 87.62 245 ALA A C 1
ATOM 1871 O O . ALA A 1 245 ? 8.784 -9.181 -28.058 1.00 87.62 245 ALA A O 1
ATOM 1872 N N . PHE A 1 246 ? 10.785 -9.813 -27.236 1.00 84.94 246 PHE A N 1
ATOM 1873 C CA . PHE A 1 246 ? 11.479 -9.891 -28.523 1.00 84.94 246 PHE A CA 1
ATOM 1874 C C . PHE A 1 246 ? 12.282 -11.197 -28.651 1.00 84.94 246 PHE A C 1
ATOM 1876 O O . PHE A 1 246 ? 13.502 -11.147 -28.744 1.00 84.94 246 PHE A O 1
ATOM 1883 N N . PRO A 1 247 ? 11.633 -12.376 -28.644 1.00 77.94 247 PRO A N 1
ATOM 1884 C CA . PRO A 1 247 ? 12.333 -13.664 -28.634 1.00 77.94 247 PRO A CA 1
ATOM 1885 C C . PRO A 1 247 ? 13.174 -13.903 -29.899 1.00 77.94 247 PRO A C 1
ATOM 1887 O O . PRO A 1 247 ? 14.228 -14.530 -29.832 1.00 77.94 247 PRO A O 1
ATOM 1890 N N . GLU A 1 248 ? 12.736 -13.372 -31.044 1.00 69.31 248 GLU A N 1
ATOM 1891 C CA . GLU A 1 248 ? 13.454 -13.426 -32.318 1.00 69.31 248 GLU A CA 1
ATOM 1892 C C . GLU A 1 248 ? 14.273 -12.138 -32.494 1.00 69.31 248 GLU A C 1
ATOM 1894 O O . GLU A 1 248 ? 13.719 -11.045 -32.622 1.00 69.31 248 GLU A O 1
ATOM 1899 N N . GLY A 1 249 ? 15.603 -12.248 -32.461 1.00 58.94 249 GLY A N 1
ATOM 1900 C CA . GLY A 1 249 ? 16.514 -11.105 -32.611 1.00 58.94 249 GLY A CA 1
ATOM 1901 C C . GLY A 1 249 ? 17.005 -10.470 -31.306 1.00 58.94 249 GLY A C 1
ATOM 1902 O O . GLY A 1 249 ? 17.761 -9.500 -31.367 1.00 58.94 249 GLY A O 1
ATOM 1903 N N . TYR A 1 250 ? 16.650 -11.017 -30.136 1.00 53.75 250 TYR A N 1
ATOM 1904 C CA . TYR A 1 250 ? 17.332 -10.675 -28.887 1.00 53.75 250 TYR A CA 1
ATOM 1905 C C . TYR A 1 250 ? 18.749 -11.253 -28.894 1.00 53.75 250 TYR A C 1
ATOM 1907 O O . TYR A 1 250 ? 19.003 -12.360 -28.421 1.00 53.75 250 TYR A O 1
ATOM 1915 N N . GLU A 1 251 ? 19.699 -10.492 -29.429 1.00 54.88 251 GLU A N 1
ATOM 1916 C CA . GLU A 1 251 ? 21.094 -10.704 -29.072 1.00 54.88 251 GLU A CA 1
ATOM 1917 C C . GLU A 1 251 ? 21.333 -10.084 -27.689 1.00 54.88 251 GLU A C 1
ATOM 1919 O O . GLU A 1 251 ? 21.030 -8.899 -27.507 1.00 54.88 251 GLU A O 1
ATOM 1924 N N . PRO A 1 252 ? 21.935 -10.810 -26.726 1.00 46.19 252 PRO A N 1
ATOM 1925 C CA . PRO A 1 252 ? 22.272 -10.281 -25.399 1.00 46.19 252 PRO A CA 1
ATOM 1926 C C . PRO A 1 252 ? 22.959 -8.900 -25.442 1.00 46.19 252 PRO A C 1
ATOM 1928 O O . PRO A 1 252 ? 22.767 -8.054 -24.572 1.00 46.19 252 PRO A O 1
ATOM 1931 N N . ARG A 1 253 ? 23.691 -8.603 -26.521 1.00 43.66 253 ARG A N 1
ATOM 1932 C CA . ARG A 1 253 ? 24.390 -7.330 -26.750 1.00 43.66 253 ARG A CA 1
ATOM 1933 C C . ARG A 1 253 ? 23.472 -6.107 -26.841 1.00 43.66 253 ARG A C 1
ATOM 1935 O O . ARG A 1 253 ? 23.914 -5.002 -26.508 1.00 43.66 253 ARG A O 1
ATOM 1942 N N . GLN A 1 254 ? 22.205 -6.279 -27.219 1.00 51.97 254 GLN A N 1
ATOM 1943 C CA . GLN A 1 254 ? 21.269 -5.167 -27.377 1.00 51.97 254 GLN A CA 1
ATOM 1944 C C . GLN A 1 254 ? 20.826 -4.569 -26.041 1.00 51.97 254 GLN A C 1
ATOM 1946 O O . GLN A 1 254 ? 20.419 -3.414 -26.041 1.00 51.97 254 GLN A O 1
ATOM 1951 N N . ILE A 1 255 ? 20.939 -5.285 -24.906 1.00 51.41 255 ILE A N 1
ATOM 1952 C CA . ILE A 1 255 ? 20.536 -4.785 -23.572 1.00 51.41 255 ILE A CA 1
ATOM 1953 C C . ILE A 1 255 ? 21.351 -5.432 -22.452 1.00 51.41 255 ILE A C 1
ATOM 1955 O O . ILE A 1 255 ? 20.835 -6.038 -21.516 1.00 51.41 255 ILE A O 1
ATOM 1959 N N . TYR A 1 256 ? 22.659 -5.278 -22.533 1.00 52.25 256 TYR A N 1
ATOM 1960 C CA . TYR A 1 256 ? 23.523 -5.497 -21.384 1.00 52.25 256 TYR A CA 1
ATOM 1961 C C . TYR A 1 256 ? 24.078 -4.149 -20.956 1.00 52.25 256 TYR A C 1
ATOM 1963 O O . TYR A 1 256 ? 24.946 -3.615 -21.625 1.00 52.25 256 TYR A O 1
ATOM 1971 N N . ILE A 1 257 ? 23.547 -3.545 -19.898 1.00 54.12 257 ILE A N 1
ATOM 1972 C CA . ILE A 1 257 ? 24.486 -2.810 -19.062 1.00 54.12 257 ILE A CA 1
ATOM 1973 C C . ILE A 1 257 ? 25.153 -3.920 -18.265 1.00 54.12 257 ILE A C 1
ATOM 1975 O O . ILE A 1 257 ? 24.521 -4.504 -17.382 1.00 54.12 257 ILE A O 1
ATOM 1979 N N . GLU A 1 258 ? 26.345 -4.332 -18.680 1.00 56.59 258 GLU A N 1
ATOM 1980 C CA . GLU A 1 258 ? 27.060 -5.376 -17.955 1.00 56.59 258 GLU A CA 1
ATOM 1981 C C . GLU A 1 258 ? 27.327 -4.855 -16.546 1.00 56.59 258 GLU A C 1
ATOM 1983 O O . GLU A 1 258 ? 27.616 -3.676 -16.352 1.00 56.59 258 GLU A O 1
ATOM 1988 N N . ALA A 1 259 ? 27.165 -5.706 -15.530 1.00 56.09 259 ALA A N 1
ATOM 1989 C CA . ALA A 1 259 ? 27.296 -5.263 -14.141 1.00 56.09 259 ALA A CA 1
ATOM 1990 C C . ALA A 1 259 ? 28.659 -4.590 -13.875 1.00 56.09 259 ALA A C 1
ATOM 1992 O O . ALA A 1 259 ? 28.756 -3.732 -13.007 1.00 56.09 259 ALA A O 1
ATOM 1993 N N . HIS A 1 260 ? 29.684 -4.936 -14.661 1.00 62.41 260 HIS A N 1
ATOM 1994 C CA . HIS A 1 260 ? 31.010 -4.320 -14.624 1.00 62.41 260 HIS A CA 1
ATOM 1995 C C . HIS A 1 260 ? 31.136 -3.012 -15.432 1.00 62.41 260 HIS A C 1
ATOM 1997 O O . HIS A 1 260 ? 32.100 -2.278 -15.243 1.00 62.41 260 HIS A O 1
ATOM 2003 N N . GLU A 1 261 ? 30.204 -2.711 -16.344 1.00 63.69 261 GLU A N 1
ATOM 2004 C CA . GLU A 1 261 ? 30.103 -1.408 -17.021 1.00 63.69 261 GLU A CA 1
ATOM 2005 C C . GLU A 1 261 ? 29.438 -0.351 -16.135 1.00 63.69 261 GLU A C 1
ATOM 2007 O O . GLU A 1 261 ? 29.471 0.842 -16.459 1.00 63.69 261 GLU A O 1
ATOM 2012 N N . LEU A 1 262 ? 28.808 -0.790 -15.043 1.00 66.00 262 LEU A N 1
ATOM 2013 C CA . LEU A 1 262 ? 28.309 0.086 -14.004 1.00 66.00 262 LEU A CA 1
ATOM 2014 C C . LEU A 1 262 ? 29.421 0.394 -13.006 1.00 66.00 262 LEU A C 1
ATOM 2016 O O . LEU A 1 262 ? 30.207 -0.487 -12.651 1.00 66.00 262 LEU A O 1
ATOM 2020 N N . PRO A 1 263 ? 29.481 1.637 -12.514 1.00 65.12 263 PRO A N 1
ATOM 2021 C CA . PRO A 1 263 ? 30.364 1.965 -11.411 1.00 65.12 263 PRO A CA 1
ATOM 2022 C C . PRO A 1 263 ? 30.002 1.084 -10.213 1.00 65.12 263 PRO A C 1
ATOM 2024 O O . PRO A 1 263 ? 28.821 0.809 -9.973 1.00 65.12 263 PRO A O 1
ATOM 2027 N N . MET A 1 264 ? 31.021 0.654 -9.457 1.00 62.38 264 MET A N 1
ATOM 2028 C CA . MET A 1 264 ? 30.797 -0.096 -8.223 1.00 62.38 264 MET A CA 1
ATOM 2029 C C . MET A 1 264 ? 29.795 0.650 -7.357 1.00 62.38 264 MET A C 1
ATOM 2031 O O . MET A 1 264 ? 29.911 1.857 -7.119 1.00 62.38 264 MET A O 1
ATOM 2035 N N . ILE A 1 265 ? 28.788 -0.076 -6.902 1.00 55.34 265 ILE A N 1
ATOM 2036 C CA . ILE A 1 265 ? 27.688 0.568 -6.221 1.00 55.34 265 ILE A CA 1
ATOM 2037 C C . ILE A 1 265 ? 28.170 1.025 -4.839 1.00 55.34 265 ILE A C 1
ATOM 2039 O O . ILE A 1 265 ? 28.835 0.275 -4.131 1.00 55.34 265 ILE A O 1
ATOM 2043 N N . GLY A 1 266 ? 27.886 2.284 -4.491 1.00 59.28 266 GLY A N 1
ATOM 2044 C CA . GLY A 1 266 ? 28.429 2.956 -3.305 1.00 59.28 266 GLY A CA 1
ATOM 2045 C C . GLY A 1 266 ? 29.718 3.750 -3.558 1.00 59.28 266 GLY A C 1
ATOM 2046 O O . GLY A 1 266 ? 30.086 4.567 -2.721 1.00 59.28 266 GLY A O 1
ATOM 2047 N N . ALA A 1 267 ? 30.369 3.591 -4.719 1.00 72.38 267 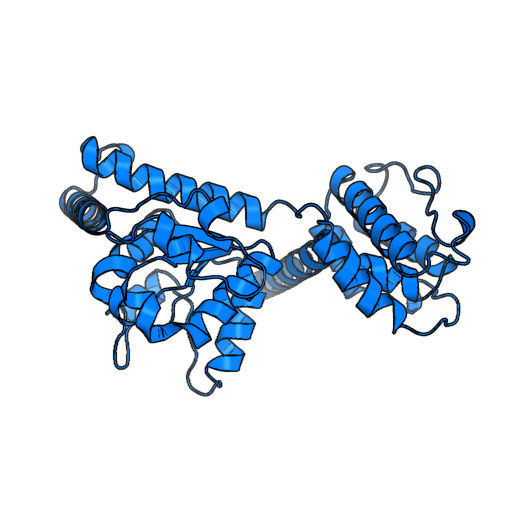ALA A N 1
ATOM 2048 C CA . ALA A 1 267 ? 31.547 4.389 -5.084 1.00 72.38 267 ALA A CA 1
ATOM 2049 C C . ALA A 1 267 ? 31.197 5.813 -5.556 1.00 72.38 267 ALA A C 1
ATOM 2051 O O . ALA A 1 267 ? 32.062 6.685 -5.593 1.00 72.38 267 ALA A O 1
ATOM 2052 N N . ILE A 1 268 ? 29.937 6.050 -5.930 1.00 78.25 268 ILE A N 1
ATOM 2053 C CA . ILE A 1 268 ? 29.420 7.352 -6.361 1.00 78.25 268 ILE A CA 1
ATOM 2054 C C . ILE A 1 268 ? 28.021 7.598 -5.773 1.00 78.25 268 ILE A C 1
ATOM 2056 O O . ILE A 1 268 ? 27.326 6.632 -5.442 1.00 78.25 268 ILE A O 1
ATOM 2060 N N . PRO A 1 269 ? 27.567 8.864 -5.674 1.00 75.50 269 PRO A N 1
ATOM 2061 C CA . PRO A 1 269 ? 26.207 9.180 -5.242 1.00 75.50 269 PRO A CA 1
ATOM 2062 C C . PRO A 1 269 ? 25.138 8.477 -6.094 1.00 75.50 269 PRO A C 1
ATOM 2064 O O . PRO A 1 269 ? 25.291 8.361 -7.311 1.00 75.50 269 PRO A O 1
ATOM 2067 N N . SER A 1 270 ? 24.011 8.079 -5.490 1.00 70.44 270 SER A N 1
ATOM 2068 C CA . SER A 1 270 ? 22.948 7.321 -6.176 1.00 70.44 270 SER A CA 1
ATOM 2069 C C . SER A 1 270 ? 22.432 8.011 -7.444 1.00 70.44 270 SER A C 1
ATOM 2071 O O . SER A 1 270 ? 22.196 7.347 -8.448 1.00 70.44 270 SER A O 1
ATOM 2073 N N . HIS A 1 271 ? 22.309 9.343 -7.452 1.00 73.19 271 HIS A N 1
ATOM 2074 C CA . HIS A 1 271 ? 21.904 10.076 -8.658 1.00 73.19 271 HIS A CA 1
ATOM 2075 C C . HIS A 1 271 ? 22.926 9.918 -9.797 1.00 73.19 271 HIS A C 1
ATOM 2077 O O . HIS A 1 271 ? 22.536 9.693 -10.938 1.00 73.19 271 HIS A O 1
ATOM 2083 N N . ALA A 1 272 ? 24.228 9.960 -9.494 1.00 75.94 272 ALA A N 1
ATOM 2084 C CA . ALA A 1 272 ? 25.292 9.788 -10.477 1.00 75.94 272 ALA A CA 1
ATOM 2085 C C . ALA A 1 272 ? 25.315 8.352 -11.022 1.00 75.94 272 ALA A C 1
ATOM 2087 O O . ALA A 1 272 ? 25.507 8.155 -12.221 1.00 75.94 272 ALA A O 1
ATOM 2088 N N . PHE A 1 273 ? 25.040 7.359 -10.169 1.00 79.56 273 PHE A N 1
ATOM 2089 C CA . PHE A 1 273 ? 24.848 5.971 -10.590 1.00 79.56 273 PHE A CA 1
ATOM 2090 C C . PHE A 1 273 ? 23.708 5.843 -11.600 1.00 79.56 273 PHE A C 1
ATOM 2092 O O . PHE A 1 273 ? 23.922 5.329 -12.695 1.00 79.56 273 PHE A O 1
ATOM 2099 N N . TRP A 1 274 ? 22.519 6.368 -11.293 1.00 79.12 274 TRP A N 1
ATOM 2100 C CA . TRP A 1 274 ? 21.375 6.270 -12.205 1.00 79.12 274 TRP A CA 1
ATOM 2101 C C . TRP A 1 274 ? 21.546 7.093 -13.471 1.00 79.12 274 TRP A C 1
ATOM 2103 O O . TRP A 1 274 ? 21.150 6.635 -14.537 1.00 79.12 274 TRP A O 1
ATOM 2113 N N . THR A 1 275 ? 22.215 8.239 -13.399 1.00 78.62 275 THR A N 1
ATOM 2114 C CA . THR A 1 275 ? 22.665 8.975 -14.583 1.00 78.62 275 THR A CA 1
ATOM 2115 C C . THR A 1 275 ? 23.532 8.098 -15.490 1.00 78.62 275 THR A C 1
ATOM 2117 O O . THR A 1 275 ? 23.321 8.075 -16.702 1.00 78.62 275 THR A O 1
ATOM 2120 N N . GLN A 1 276 ? 24.468 7.324 -14.933 1.00 77.62 276 GLN A N 1
ATOM 2121 C CA . GLN A 1 276 ? 25.292 6.400 -15.719 1.00 77.62 276 GLN A CA 1
ATOM 2122 C C . GLN A 1 276 ? 24.491 5.202 -16.241 1.00 77.62 276 GLN A C 1
ATOM 2124 O O . GLN A 1 276 ? 24.628 4.865 -17.417 1.00 77.62 276 GLN A O 1
ATOM 2129 N N . VAL A 1 277 ? 23.605 4.612 -15.430 1.00 73.62 277 VAL A N 1
ATOM 2130 C CA . VAL A 1 277 ? 22.677 3.552 -15.865 1.00 73.62 277 VAL A CA 1
ATOM 2131 C C . VAL A 1 277 ? 21.847 4.034 -17.051 1.00 73.62 277 VAL A C 1
ATOM 2133 O O . VAL A 1 277 ? 21.807 3.372 -18.081 1.00 73.62 277 VAL A O 1
ATOM 2136 N N . PHE A 1 278 ? 21.218 5.204 -16.948 1.00 72.38 278 PHE A N 1
ATOM 2137 C CA . PHE A 1 278 ? 20.404 5.779 -18.013 1.00 72.38 278 PHE A CA 1
ATOM 2138 C C . PHE A 1 278 ? 21.232 6.225 -19.217 1.00 72.38 278 PHE A C 1
ATOM 2140 O O . PHE A 1 278 ? 20.771 6.071 -20.342 1.00 72.38 278 PHE A O 1
ATOM 2147 N N . GLY A 1 279 ? 22.460 6.705 -19.019 1.00 70.31 279 GLY A N 1
ATOM 2148 C CA . GLY A 1 279 ? 23.391 6.991 -20.109 1.00 70.31 279 GLY A CA 1
ATOM 2149 C C . GLY A 1 279 ? 23.752 5.730 -20.899 1.00 70.31 279 GLY A C 1
ATOM 2150 O O . GLY A 1 279 ? 23.680 5.728 -22.125 1.00 70.31 279 GLY A O 1
ATOM 2151 N N . LYS A 1 280 ? 24.062 4.629 -20.205 1.00 69.81 280 LYS A N 1
ATOM 2152 C CA . LYS A 1 280 ? 24.394 3.326 -20.805 1.00 69.81 280 LYS A CA 1
ATOM 2153 C C . LYS A 1 280 ? 23.173 2.626 -21.410 1.00 69.81 280 LYS A C 1
ATOM 2155 O O . LYS A 1 280 ? 23.269 2.099 -22.513 1.00 69.81 280 LYS A O 1
ATOM 2160 N N . ALA A 1 281 ? 22.014 2.668 -20.748 1.00 61.00 281 ALA A N 1
ATOM 2161 C CA . ALA A 1 281 ? 20.729 2.241 -21.315 1.00 61.00 281 ALA A CA 1
ATOM 2162 C C . ALA A 1 281 ? 20.364 3.079 -22.543 1.00 61.00 281 ALA A C 1
ATOM 2164 O O . ALA A 1 281 ? 19.808 2.572 -23.515 1.00 61.00 281 ALA A O 1
ATOM 2165 N N . GLY A 1 282 ? 20.701 4.364 -22.491 1.00 49.69 282 GLY A N 1
ATOM 2166 C CA . GLY A 1 282 ? 20.510 5.329 -23.547 1.00 49.69 282 GLY A CA 1
ATOM 2167 C C . GLY A 1 282 ? 21.203 4.926 -24.842 1.00 49.69 282 GLY A C 1
ATOM 2168 O O . GLY A 1 282 ? 20.556 4.911 -25.890 1.00 49.69 282 GLY A O 1
ATOM 2169 N N . LEU A 1 283 ? 22.446 4.433 -24.743 1.00 51.56 283 LEU A N 1
ATOM 2170 C CA . LEU A 1 283 ? 23.195 3.812 -25.847 1.00 51.56 283 LEU A CA 1
ATOM 2171 C C . LEU A 1 283 ? 22.472 2.603 -26.487 1.00 51.56 283 LEU A C 1
ATOM 2173 O O . LEU A 1 283 ? 22.873 2.161 -27.560 1.00 51.56 283 LEU A O 1
ATOM 2177 N N . LYS A 1 284 ? 21.406 2.080 -25.862 1.00 66.00 284 LYS A N 1
ATOM 2178 C CA . LYS A 1 284 ? 20.692 0.846 -26.234 1.00 66.00 284 LYS A CA 1
ATOM 2179 C C . LYS A 1 284 ? 19.207 1.044 -26.611 1.00 66.00 284 LYS A C 1
ATOM 2181 O O . LYS A 1 284 ? 18.510 0.074 -26.893 1.00 66.00 284 LYS A O 1
ATOM 2186 N N . GLY A 1 285 ? 18.717 2.288 -26.696 1.00 72.19 285 GLY A N 1
ATOM 2187 C CA . GLY A 1 285 ? 17.442 2.644 -27.351 1.00 72.19 285 GLY A CA 1
ATOM 2188 C C . GLY A 1 285 ? 16.189 2.737 -26.459 1.00 72.19 285 GLY A C 1
ATOM 2189 O O . GLY A 1 285 ? 16.152 2.296 -25.311 1.00 72.19 285 GLY A O 1
ATOM 2190 N N . ARG A 1 286 ? 15.113 3.328 -27.010 1.00 76.62 286 ARG A N 1
ATOM 2191 C CA . ARG A 1 286 ? 13.860 3.686 -26.297 1.00 76.62 286 ARG A CA 1
ATOM 2192 C C . ARG A 1 286 ? 13.203 2.532 -25.536 1.00 76.62 286 ARG A C 1
ATOM 2194 O O . ARG A 1 286 ? 12.665 2.741 -24.451 1.00 76.62 286 ARG A O 1
ATOM 2201 N N . ARG A 1 287 ? 13.236 1.320 -26.092 1.00 80.75 287 ARG A N 1
ATOM 2202 C CA . ARG A 1 287 ? 12.613 0.133 -25.486 1.00 80.75 287 ARG A CA 1
ATOM 2203 C C . ARG A 1 287 ? 13.264 -0.251 -24.158 1.00 80.75 287 ARG A C 1
ATOM 2205 O O . ARG A 1 287 ? 12.543 -0.630 -23.249 1.00 80.75 287 ARG A O 1
ATOM 2212 N N . THR A 1 288 ? 14.577 -0.086 -24.012 1.00 81.06 288 THR A N 1
ATOM 2213 C CA . THR A 1 288 ? 15.300 -0.394 -22.768 1.00 81.06 288 THR A CA 1
ATOM 2214 C C . THR A 1 288 ? 14.880 0.527 -21.631 1.00 81.06 288 THR A C 1
ATOM 2216 O O . THR A 1 288 ? 14.548 0.062 -20.543 1.00 81.06 288 THR A O 1
ATOM 2219 N N . VAL A 1 289 ? 14.822 1.834 -21.902 1.00 80.88 289 VAL A N 1
ATOM 2220 C CA . VAL A 1 289 ? 14.362 2.827 -20.922 1.00 80.88 289 VAL A CA 1
ATOM 2221 C C . VAL A 1 289 ? 12.913 2.545 -20.532 1.00 80.88 289 VAL A C 1
ATOM 2223 O O . VAL A 1 289 ? 12.600 2.489 -19.349 1.00 80.88 289 VAL A O 1
ATOM 2226 N N . VAL A 1 290 ? 12.031 2.286 -21.504 1.00 84.56 290 VAL A N 1
ATOM 2227 C CA . VAL A 1 290 ? 10.633 1.947 -21.200 1.00 84.56 290 VAL A CA 1
ATOM 2228 C C . VAL A 1 290 ? 10.539 0.654 -20.394 1.00 84.56 290 VAL A C 1
ATOM 2230 O O . VAL A 1 290 ? 9.801 0.628 -19.418 1.00 84.56 290 VAL A O 1
ATOM 2233 N N . ALA A 1 291 ? 11.286 -0.391 -20.756 1.00 87.12 291 ALA A N 1
ATOM 2234 C CA . ALA A 1 291 ? 11.306 -1.658 -20.032 1.00 87.12 291 ALA A CA 1
ATOM 2235 C C . ALA A 1 291 ? 11.667 -1.454 -18.557 1.00 87.12 291 ALA A C 1
ATOM 2237 O O . ALA A 1 291 ? 10.940 -1.936 -17.694 1.00 87.12 291 ALA A O 1
ATOM 2238 N N . LEU A 1 292 ? 12.711 -0.666 -18.277 1.00 85.94 292 LEU A N 1
ATOM 2239 C CA . LEU A 1 292 ? 13.111 -0.306 -16.918 1.00 85.94 292 LEU A CA 1
ATOM 2240 C C . LEU A 1 292 ? 11.973 0.379 -16.151 1.00 85.94 292 LEU A C 1
ATOM 2242 O O . LEU A 1 292 ? 11.645 -0.038 -15.040 1.00 85.94 292 LEU A O 1
ATOM 2246 N N . LEU A 1 293 ? 11.327 1.373 -16.765 1.00 85.19 293 LEU A N 1
ATOM 2247 C CA . LEU A 1 293 ? 10.262 2.163 -16.135 1.00 85.19 293 LEU A CA 1
ATOM 2248 C C . LEU A 1 293 ? 8.952 1.382 -15.930 1.00 85.19 293 LEU A C 1
ATOM 2250 O O . LEU A 1 293 ? 8.180 1.721 -15.037 1.00 85.19 293 LEU A O 1
ATOM 2254 N N . ILE A 1 294 ? 8.676 0.348 -16.735 1.00 84.31 294 ILE A N 1
ATOM 2255 C CA . ILE A 1 294 ? 7.455 -0.474 -16.605 1.00 84.31 294 ILE A CA 1
ATOM 2256 C C . ILE A 1 294 ? 7.648 -1.729 -15.747 1.00 84.31 294 ILE A C 1
ATOM 2258 O O . ILE A 1 294 ? 6.688 -2.479 -15.554 1.00 84.31 294 ILE A O 1
ATOM 2262 N N . THR A 1 295 ? 8.863 -1.999 -15.261 1.00 86.44 295 THR A N 1
ATOM 2263 C CA . THR A 1 295 ? 9.083 -3.077 -14.287 1.00 86.44 295 THR A CA 1
ATOM 2264 C C . THR A 1 295 ? 8.387 -2.745 -12.963 1.00 86.44 295 THR A C 1
ATOM 2266 O O . THR A 1 295 ? 8.315 -1.569 -12.606 1.00 86.44 295 THR A O 1
ATOM 2269 N N . PRO A 1 296 ? 7.906 -3.737 -12.192 1.00 83.81 296 PRO A N 1
ATOM 2270 C CA . PRO A 1 296 ? 7.347 -3.490 -10.864 1.00 83.81 296 PRO A CA 1
ATOM 2271 C C . PRO A 1 296 ? 8.252 -2.653 -9.954 1.00 83.81 296 PRO A C 1
ATOM 2273 O O . PRO A 1 296 ? 7.795 -1.714 -9.311 1.00 83.81 296 PRO A O 1
ATOM 2276 N N . ILE A 1 297 ? 9.548 -2.961 -9.938 1.00 85.44 297 ILE A N 1
ATOM 2277 C CA . ILE A 1 297 ? 10.549 -2.231 -9.156 1.00 85.44 297 ILE A CA 1
ATOM 2278 C C . ILE A 1 297 ? 10.826 -0.821 -9.696 1.00 85.44 297 ILE A C 1
ATOM 2280 O O . ILE A 1 297 ? 11.003 0.098 -8.903 1.00 85.44 297 ILE A O 1
ATOM 2284 N N . GLY A 1 298 ? 10.804 -0.618 -11.016 1.00 85.31 298 GLY A N 1
ATOM 2285 C CA . GLY A 1 298 ? 10.904 0.709 -11.629 1.00 85.31 298 GLY A CA 1
ATOM 2286 C C . GLY A 1 298 ? 9.687 1.581 -11.326 1.00 85.31 298 GLY A C 1
ATOM 2287 O O . GLY A 1 298 ? 9.837 2.729 -10.924 1.00 85.31 298 GLY A O 1
ATOM 2288 N N . GLN A 1 299 ? 8.477 1.025 -11.419 1.00 84.44 299 GLN A N 1
ATOM 2289 C CA . GLN A 1 299 ? 7.246 1.729 -11.049 1.00 84.44 299 GLN A CA 1
ATOM 2290 C C . GLN A 1 299 ? 7.226 2.095 -9.561 1.00 84.44 299 GLN A C 1
ATOM 2292 O O . GLN A 1 299 ? 6.905 3.232 -9.218 1.00 84.44 299 GLN A O 1
ATOM 2297 N N . TRP A 1 300 ? 7.621 1.162 -8.688 1.00 84.81 300 TRP A N 1
ATOM 2298 C CA . TRP A 1 300 ? 7.777 1.419 -7.255 1.00 84.81 300 TRP A CA 1
ATOM 2299 C C . TRP A 1 300 ? 8.793 2.536 -6.987 1.00 84.81 300 TRP A C 1
ATOM 2301 O O . TRP A 1 300 ? 8.532 3.437 -6.191 1.00 84.81 300 TRP A O 1
ATOM 2311 N N . ALA A 1 301 ? 9.930 2.519 -7.684 1.00 84.62 301 ALA A N 1
ATOM 2312 C CA . ALA A 1 301 ? 10.971 3.522 -7.516 1.00 84.62 301 ALA A CA 1
ATOM 2313 C C . ALA A 1 301 ? 10.526 4.920 -7.949 1.00 84.62 301 ALA A C 1
ATOM 2315 O O . ALA A 1 301 ? 10.810 5.882 -7.240 1.00 84.62 301 ALA A O 1
ATOM 2316 N N . LEU A 1 302 ? 9.801 5.034 -9.066 1.00 80.81 302 LEU A N 1
ATOM 2317 C CA . LEU A 1 302 ? 9.232 6.306 -9.514 1.00 80.81 302 LEU A CA 1
ATOM 2318 C C . LEU A 1 302 ? 8.249 6.863 -8.485 1.00 80.81 302 LEU A C 1
ATOM 2320 O O . LEU A 1 302 ? 8.426 7.990 -8.038 1.00 80.81 302 LEU A O 1
ATOM 2324 N N . GLN A 1 303 ? 7.290 6.046 -8.038 1.00 78.69 303 GLN A N 1
ATOM 2325 C CA . GLN A 1 303 ? 6.296 6.451 -7.037 1.00 78.69 303 GLN A CA 1
ATOM 2326 C C . GLN A 1 303 ? 6.959 6.917 -5.736 1.00 78.69 303 GLN A C 1
ATOM 2328 O O . GLN A 1 303 ? 6.632 7.972 -5.193 1.00 78.69 303 GLN A O 1
ATOM 2333 N N . ARG A 1 304 ? 7.930 6.142 -5.239 1.00 76.81 304 ARG A N 1
ATOM 2334 C CA . ARG A 1 304 ? 8.653 6.467 -4.006 1.00 76.81 304 ARG A CA 1
ATOM 2335 C C . ARG A 1 304 ? 9.519 7.716 -4.161 1.00 76.81 304 ARG A C 1
ATOM 2337 O O . ARG A 1 304 ? 9.572 8.545 -3.256 1.00 76.81 304 ARG A O 1
ATOM 2344 N N . GLY A 1 305 ? 10.199 7.847 -5.295 1.00 75.06 305 GLY A N 1
ATOM 2345 C CA . GLY A 1 305 ? 11.053 8.985 -5.599 1.00 75.06 305 GLY A CA 1
ATOM 2346 C C . GLY A 1 305 ? 10.275 10.291 -5.737 1.00 75.06 305 GLY A C 1
ATOM 2347 O O . GLY A 1 305 ? 10.694 11.298 -5.171 1.00 75.06 305 GLY A O 1
ATOM 2348 N N . GLU A 1 306 ? 9.132 10.270 -6.425 1.00 75.50 306 GLU A N 1
ATOM 2349 C CA . GLU A 1 306 ? 8.228 11.420 -6.565 1.00 75.50 306 GLU A CA 1
ATOM 2350 C C . GLU A 1 306 ? 7.706 11.889 -5.203 1.00 75.50 306 GLU A C 1
ATOM 2352 O O . GLU A 1 306 ? 7.838 13.069 -4.874 1.00 75.50 306 GLU A O 1
ATOM 2357 N N . ALA A 1 307 ? 7.234 10.959 -4.364 1.00 65.94 307 ALA A N 1
ATOM 2358 C CA . ALA A 1 307 ? 6.773 11.274 -3.013 1.00 65.94 307 ALA A CA 1
ATOM 2359 C C . ALA A 1 307 ? 7.873 11.921 -2.147 1.00 65.94 307 ALA A C 1
ATOM 2361 O O . ALA A 1 307 ? 7.595 12.813 -1.345 1.00 65.94 307 ALA A O 1
ATOM 2362 N N . GLN A 1 308 ? 9.132 11.500 -2.312 1.00 66.19 308 GLN A N 1
ATOM 2363 C CA . GLN A 1 308 ? 10.261 12.094 -1.596 1.00 66.19 308 GLN A CA 1
ATOM 2364 C C . GLN A 1 308 ? 10.613 13.496 -2.120 1.00 66.19 308 GLN A C 1
ATOM 2366 O O . GLN A 1 308 ? 10.892 14.391 -1.325 1.00 66.19 308 GLN A O 1
ATOM 2371 N N . VAL A 1 309 ? 10.589 13.710 -3.441 1.00 71.00 309 VAL A N 1
ATOM 2372 C CA . VAL A 1 309 ? 10.796 15.042 -4.045 1.00 71.00 309 VAL A CA 1
ATOM 2373 C C . VAL A 1 309 ? 9.748 16.034 -3.545 1.00 71.00 309 VAL A C 1
ATOM 2375 O O . VAL A 1 309 ? 10.081 17.171 -3.218 1.00 71.00 309 VAL A O 1
ATOM 2378 N N . GLU A 1 310 ? 8.489 15.614 -3.467 1.00 67.88 310 GLU A N 1
ATOM 2379 C CA . GLU A 1 310 ? 7.403 16.457 -2.974 1.00 67.88 310 GLU A CA 1
ATOM 2380 C C . GLU A 1 310 ? 7.555 16.790 -1.483 1.00 67.88 310 GLU A C 1
ATOM 2382 O O . GLU A 1 310 ? 7.430 17.954 -1.100 1.00 67.88 310 GLU A O 1
ATOM 2387 N N . ALA A 1 311 ? 7.915 15.806 -0.652 1.00 54.06 311 ALA A N 1
ATOM 2388 C CA . ALA A 1 311 ? 8.162 16.020 0.773 1.00 54.06 311 ALA A CA 1
ATOM 2389 C C . ALA A 1 311 ? 9.306 17.019 1.033 1.00 54.06 311 ALA A C 1
ATOM 2391 O O . ALA A 1 311 ? 9.168 17.905 1.873 1.00 54.06 311 ALA A O 1
ATOM 2392 N N . GLU A 1 312 ? 10.409 16.921 0.285 1.00 69.88 312 GLU A N 1
ATOM 2393 C CA . GLU A 1 312 ? 11.534 17.861 0.392 1.00 69.88 312 GLU A CA 1
ATOM 2394 C C . GLU A 1 312 ? 11.145 19.280 -0.048 1.00 69.88 312 GLU A C 1
ATOM 2396 O O . GLU A 1 312 ? 11.536 20.253 0.596 1.00 69.88 312 GLU A O 1
ATOM 2401 N N . 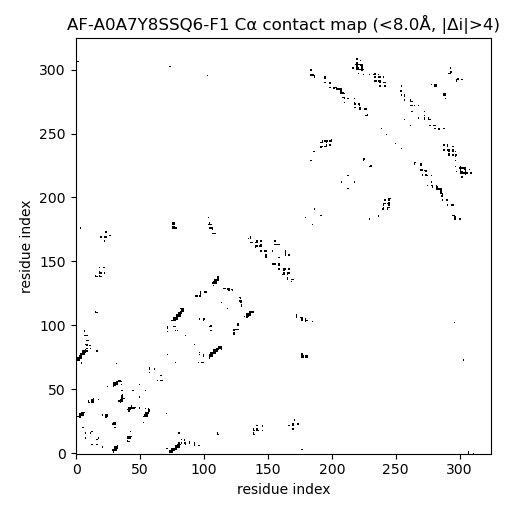ARG A 1 313 ? 10.333 19.417 -1.107 1.00 69.94 313 ARG A N 1
ATOM 2402 C CA . ARG A 1 313 ? 9.806 20.724 -1.534 1.00 69.94 313 ARG A CA 1
ATOM 2403 C C . ARG A 1 313 ? 8.931 21.362 -0.459 1.00 69.94 313 ARG A C 1
ATOM 2405 O O . ARG A 1 313 ? 9.050 22.561 -0.221 1.00 69.94 313 ARG A O 1
ATOM 2412 N N . LEU A 1 314 ? 8.073 20.573 0.188 1.00 56.00 314 LEU A N 1
ATOM 2413 C CA . LEU A 1 314 ? 7.221 21.055 1.273 1.00 56.00 314 LEU A CA 1
ATOM 2414 C C . LEU A 1 314 ? 8.050 21.470 2.496 1.00 56.00 314 LEU A C 1
ATOM 2416 O O . LEU A 1 314 ? 7.806 22.536 3.055 1.00 56.00 314 LEU A O 1
ATOM 2420 N N . ALA A 1 315 ? 9.051 20.672 2.877 1.00 58.28 315 ALA A N 1
ATOM 2421 C CA . ALA A 1 315 ? 9.961 20.999 3.973 1.00 58.28 315 ALA A CA 1
ATOM 2422 C C . ALA A 1 315 ? 10.716 22.313 3.709 1.00 58.28 315 ALA A C 1
ATOM 2424 O O . ALA A 1 315 ? 10.688 23.209 4.549 1.00 58.28 315 ALA A O 1
ATOM 2425 N N . ALA A 1 316 ? 11.282 22.481 2.509 1.00 69.12 316 ALA A N 1
ATOM 2426 C CA . ALA A 1 316 ? 11.966 23.713 2.117 1.00 69.12 316 ALA A CA 1
ATOM 2427 C C . ALA A 1 316 ? 11.029 24.936 2.128 1.00 69.12 316 ALA A C 1
ATOM 2429 O O . ALA A 1 316 ? 11.415 26.017 2.571 1.00 69.12 316 ALA A O 1
ATOM 2430 N N . ALA A 1 317 ? 9.777 24.775 1.685 1.00 58.31 317 ALA A N 1
ATOM 2431 C CA . ALA A 1 317 ? 8.782 25.844 1.737 1.00 58.31 317 ALA A CA 1
ATOM 2432 C C . ALA A 1 317 ? 8.413 26.231 3.182 1.00 58.31 317 ALA A C 1
ATOM 2434 O O . ALA A 1 317 ? 8.233 27.413 3.475 1.00 58.31 317 ALA A O 1
ATOM 2435 N N . LEU A 1 318 ? 8.323 25.255 4.092 1.00 50.72 318 LEU A N 1
ATOM 2436 C CA . LEU A 1 318 ? 8.060 25.492 5.514 1.00 50.72 318 LEU A CA 1
ATOM 2437 C C . LEU A 1 318 ? 9.241 26.175 6.213 1.00 50.72 318 LEU A C 1
ATOM 2439 O O . LEU A 1 318 ? 9.022 27.114 6.975 1.00 50.72 318 LEU A O 1
ATOM 2443 N N . GLU A 1 319 ? 10.476 25.760 5.927 1.00 64.19 319 GLU A N 1
ATOM 2444 C CA . GLU A 1 319 ? 11.689 26.423 6.423 1.00 64.19 319 GLU A CA 1
ATOM 2445 C C . GLU A 1 319 ? 11.764 27.874 5.944 1.00 64.19 319 GLU A C 1
ATOM 24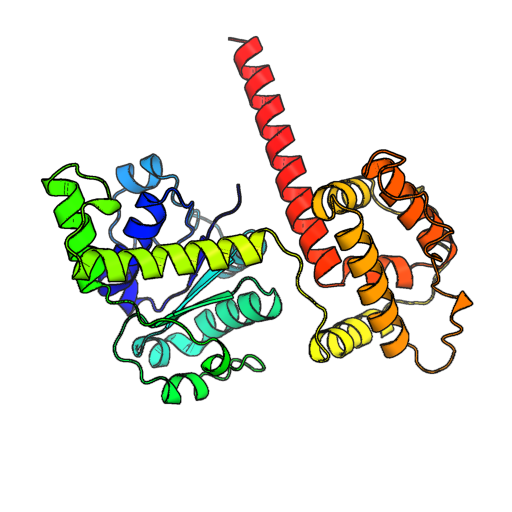47 O O . GLU A 1 319 ? 11.971 28.784 6.746 1.00 64.19 319 GLU A O 1
ATOM 2452 N N . MET A 1 320 ? 11.510 28.107 4.653 1.00 54.19 320 MET A N 1
ATOM 2453 C CA . MET A 1 320 ? 11.487 29.450 4.079 1.00 54.19 320 MET A CA 1
ATOM 2454 C C . MET A 1 320 ? 10.380 30.315 4.694 1.00 54.19 320 MET A C 1
ATOM 2456 O O . MET A 1 320 ? 10.604 31.493 4.950 1.00 54.19 320 MET A O 1
ATOM 2460 N N . ARG A 1 321 ? 9.204 29.742 4.987 1.00 52.66 321 ARG A N 1
ATOM 2461 C CA . ARG A 1 321 ? 8.122 30.448 5.690 1.00 52.66 321 ARG A CA 1
ATOM 2462 C C . ARG A 1 321 ? 8.529 30.834 7.111 1.00 52.66 321 ARG A C 1
ATOM 2464 O O . ARG A 1 321 ? 8.312 31.974 7.494 1.00 52.66 321 ARG A O 1
ATOM 2471 N N . ASN A 1 322 ? 9.123 29.909 7.863 1.00 60.88 322 ASN A N 1
ATOM 2472 C CA . ASN A 1 322 ? 9.544 30.149 9.245 1.00 60.88 322 ASN A CA 1
ATOM 2473 C C . ASN A 1 322 ? 10.709 31.148 9.338 1.00 60.88 322 ASN A C 1
ATOM 2475 O O . ASN A 1 322 ? 10.841 31.831 10.342 1.00 60.88 322 ASN A O 1
ATOM 2479 N N . ALA A 1 323 ? 11.545 31.253 8.302 1.00 61.94 323 ALA A N 1
ATOM 2480 C CA . ALA A 1 323 ? 12.604 32.260 8.230 1.00 61.94 323 ALA A CA 1
ATOM 2481 C C . ALA A 1 323 ? 12.080 33.684 7.951 1.00 61.94 323 ALA A C 1
ATOM 2483 O O . ALA A 1 323 ? 12.812 34.654 8.139 1.00 61.94 323 ALA A O 1
ATOM 2484 N N . LEU A 1 324 ? 10.839 33.811 7.469 1.00 55.41 324 LEU A N 1
ATOM 2485 C CA . LEU A 1 324 ? 10.194 35.085 7.135 1.00 55.41 324 LEU A CA 1
ATOM 2486 C C . LEU A 1 324 ? 9.247 35.596 8.236 1.00 55.41 324 LEU A C 1
ATOM 2488 O O . LEU A 1 324 ? 8.674 36.674 8.076 1.00 55.41 324 LEU A O 1
ATOM 2492 N N . THR A 1 325 ? 9.074 34.838 9.320 1.00 64.38 325 THR A N 1
ATOM 2493 C CA . THR A 1 325 ? 8.235 35.163 10.488 1.00 64.38 325 THR A CA 1
ATOM 2494 C C . THR A 1 325 ? 9.087 35.350 11.727 1.00 64.38 325 THR A C 1
ATOM 2496 O O . THR A 1 325 ? 8.858 36.343 12.448 1.00 64.38 325 THR A O 1
#

Sequence (325 aa):
MSFIFVSHASEDKRLRVRALVETLIAEGEHVWIDRPGAGDNNFGFDQAYIDAHGIDHLNSGQSWSQSIASALNHAGAVLGCFSQALAKEKSVWEQELYFAAVSNKLVACIIDDLPFDDLAQYKAGIADFAATQAPRIDCAALRAALDWRAHTGQPAEALPSALREEWEKVRNLIADANKRRTEPRSLSAADIRRCAARLARVPVGPILTLQHIPEQVIVAMARGLGTPERAAAALTQTQSILAAAFPEGYEPRQIYIEAHELPMIGAIPSHAFWTQVFGKAGLKGRRTVVALLITPIGQWALQRGEAQVEAERLAAALEMRNALT

Nearest PDB structures (foldseek):
  7cs7-assembly2_B  TM=5.657E-01  e=3.858E-01  Isatis tinctoria
  3gdf-assembly1_B  TM=4.224E-01  e=1.096E+00  Cladosporium herbarum
  7csg-assembly1_B  TM=5.179E-01  e=3.113E+00  Arabidopsis thaliana
  2hun-assembly1_B  TM=4.675E-01  e=4.634E+00  Pyrococcus horikoshii OT3
  1igw-assembly1_D  TM=2.558E-01  e=1.990E+00  Escherichia coli

Foldseek 3Di:
DAAEEEFEFLVCQQPWVLLLVVLCLLVVGAYEYEACPDDPSHNNDDPVRCVVSVHHYDDPPDDPVVVLVVNLLRHLAYEYEDDPSCVVVLPPSLVSVVSRVVLVRYDYAYRDPDDLVVQCVSCSPPDRVSVRPHYYADRVLSVVLVVVCVVPVDDLVPDDPVSNVNSVSSVVSVVSNVCSNQDQDAQDPVLLVVLLVVLLPDDFDDQAALVNDPLLLLQLLLQLQVFPVLVVRLLVQLVSSPCSNPVDPPDVVLRDPDPVVQDDTPPDRSSVRSSSVCRVLSRNGDSSVSSSCSGSSNVRSNSNSVVVVVVVVVVVVVVVVVVVD

Mean predicted aligned error: 9.12 Å

Solvent-accessible surface area (backbone atoms only — not comparable to full-atom values): 17709 Å² total; per-residue (Å²): 134,70,28,38,31,57,44,64,40,64,86,38,29,58,80,30,48,37,33,53,52,52,50,42,46,74,74,70,46,43,42,32,41,78,39,49,52,56,74,82,70,25,43,66,42,53,69,68,58,35,63,76,62,57,53,43,61,80,60,92,93,59,58,68,71,59,49,50,55,49,46,62,70,60,29,32,13,29,41,40,48,42,43,66,65,38,80,79,51,47,77,61,54,40,50,54,51,38,51,22,52,78,68,52,20,55,37,58,33,26,53,55,84,57,54,66,77,58,37,60,71,56,59,46,89,80,54,65,57,57,76,61,72,48,53,76,44,59,30,66,48,40,39,52,40,51,53,49,32,71,74,67,72,51,60,72,89,71,43,59,68,76,38,30,57,55,49,50,52,52,52,50,53,50,53,52,28,49,47,37,55,73,46,68,58,83,83,46,76,68,50,34,55,53,46,9,62,56,51,61,71,52,68,92,58,67,66,33,56,51,90,78,50,60,64,68,58,44,48,10,38,18,58,34,40,70,44,60,68,47,47,52,52,36,50,54,48,20,47,53,24,50,52,67,42,34,73,80,82,64,52,70,80,60,72,58,81,46,79,83,77,44,76,63,76,81,79,55,59,54,53,59,49,37,49,49,51,45,37,55,38,13,74,46,15,50,60,48,54,50,38,36,53,66,26,65,36,30,42,46,10,38,57,49,12,48,55,49,55,52,51,52,52,51,51,54,53,50,53,55,52,61,75,76,107